Protein AF-A0A938GVA0-F1 (afdb_monomer)

Radius of gyration: 19.23 Å; Cα contacts (8 Å, |Δi|>4): 319; chains: 1; bounding box: 42×39×62 Å

Sequence (223 aa):
MNLVNDSPWLLLVVGVALTLVPVPALFPGRVKYRPVEYLEIELRNSSWWKVWSRLLRTPIHWEELARGCLSMWCLLLALEAVRTQGRIQGFTTPWMVAGVAFLVAAVGLLLLFASSRRKEGAVAPVAYVAAAVFAALPLPAGTLALILALSTMLAFKSVSAFFWMLAIGLAGFGWLFGCGIAGTAGAGFAATPWLLAAFQQRDFVIPLRHSQGRRAAGSAAIE

pLDDT: mean 80.93, std 15.43, range [35.97, 97.31]

Mean predicted aligned error: 8.26 Å

Secondary structure (DSSP, 8-state):
--HHHH-HHHHHHHHHHHHH--HHHH-TTSEEEEEHHHHHHHHHHS-HHHHHHHHHT-HHHHHHHHHHHHHHHHHHHHHHHHHHTT-STT--SHHHHHHHHHHHHHHHHHHHHHH---TT-EE--HHHHHHHHHHHS-HHHHHHHHHHHHHHHHHHT-HHHHHHHHHHHHHHHHHHTT-HHHHHHHHHHHHHHHHHHHHTT--EEEEEE----SSSSSSSS--

Structure (mmCIF, N/CA/C/O backbone):
data_AF-A0A938GVA0-F1
#
_entry.id   AF-A0A938GVA0-F1
#
loop_
_atom_site.group_PDB
_atom_site.id
_atom_site.type_symbol
_atom_site.label_atom_id
_atom_site.label_alt_id
_atom_site.label_comp_id
_atom_site.label_asym_id
_atom_site.label_entity_id
_atom_site.label_seq_id
_atom_site.pdbx_PDB_ins_code
_atom_site.Cartn_x
_atom_site.Cartn_y
_atom_site.Cartn_z
_atom_site.occupancy
_atom_site.B_iso_or_equiv
_atom_site.auth_seq_id
_atom_site.auth_comp_id
_atom_site.auth_asym_id
_atom_site.auth_atom_id
_atom_site.pdbx_PDB_model_num
ATOM 1 N N . MET A 1 1 ? 14.401 -23.150 -15.669 1.00 57.59 1 MET A N 1
ATOM 2 C CA . MET A 1 1 ? 13.266 -22.385 -16.221 1.00 57.59 1 MET A CA 1
ATOM 3 C C . MET A 1 1 ? 13.098 -21.152 -15.355 1.00 57.59 1 MET A C 1
ATOM 5 O O . MET A 1 1 ? 12.869 -21.292 -14.158 1.00 57.59 1 MET A O 1
ATOM 9 N N . ASN A 1 2 ? 13.373 -19.972 -15.902 1.00 73.06 2 ASN A N 1
ATOM 10 C CA . ASN A 1 2 ? 13.358 -18.722 -15.155 1.00 73.06 2 ASN A CA 1
ATOM 11 C C . ASN A 1 2 ? 11.976 -18.091 -15.348 1.00 73.06 2 ASN A C 1
ATOM 13 O O . ASN A 1 2 ? 11.765 -17.348 -16.300 1.00 73.06 2 ASN A O 1
ATOM 17 N N . LEU A 1 3 ? 11.023 -18.434 -14.470 1.00 68.38 3 LEU A N 1
ATOM 18 C CA . LEU A 1 3 ? 9.606 -18.041 -14.578 1.00 68.38 3 LEU A CA 1
ATOM 19 C C . LEU A 1 3 ? 9.401 -16.536 -14.822 1.00 68.38 3 LEU A C 1
ATOM 21 O O . LEU A 1 3 ? 8.452 -16.156 -15.502 1.00 68.38 3 LEU A O 1
ATOM 25 N N . VAL A 1 4 ? 10.305 -15.700 -14.302 1.00 76.50 4 VAL A N 1
ATOM 26 C CA . VAL A 1 4 ? 10.293 -14.243 -14.488 1.00 76.50 4 VAL A CA 1
ATOM 27 C C . VAL A 1 4 ? 10.493 -13.860 -15.957 1.00 76.50 4 VAL A C 1
ATOM 29 O O . VAL A 1 4 ? 9.784 -12.997 -16.467 1.00 76.50 4 VAL A O 1
ATOM 32 N N . ASN A 1 5 ? 11.410 -14.531 -16.654 1.00 73.44 5 ASN A N 1
ATOM 33 C CA . ASN A 1 5 ? 11.742 -14.229 -18.047 1.00 73.44 5 ASN A CA 1
ATOM 34 C C . ASN A 1 5 ? 10.888 -15.028 -19.034 1.00 73.44 5 ASN A C 1
ATOM 36 O O . ASN A 1 5 ? 10.472 -14.487 -20.059 1.00 73.44 5 ASN A O 1
ATOM 40 N N . ASP A 1 6 ? 10.605 -16.288 -18.707 1.00 79.56 6 ASP A N 1
ATOM 41 C CA . ASP A 1 6 ? 9.932 -17.225 -19.605 1.00 79.56 6 ASP A CA 1
ATOM 42 C C . ASP A 1 6 ? 8.415 -16.959 -19.658 1.00 79.56 6 ASP A C 1
ATOM 44 O O . ASP A 1 6 ? 7.800 -17.087 -20.717 1.00 79.56 6 ASP A O 1
ATOM 48 N N . SER A 1 7 ? 7.814 -16.523 -18.539 1.00 85.12 7 SER A N 1
ATOM 49 C CA . SER A 1 7 ? 6.357 -16.360 -18.403 1.00 85.12 7 SER A CA 1
ATOM 50 C C . SER A 1 7 ? 5.950 -15.175 -17.503 1.00 85.12 7 SER A C 1
ATOM 52 O O . SER A 1 7 ? 5.193 -15.370 -16.544 1.00 85.12 7 SER A O 1
ATOM 54 N N . PRO A 1 8 ? 6.353 -13.922 -17.810 1.00 87.62 8 PRO A N 1
ATOM 55 C CA . PRO A 1 8 ? 5.986 -12.748 -17.004 1.00 87.62 8 PRO A CA 1
ATOM 56 C C . PRO A 1 8 ? 4.466 -12.545 -16.897 1.00 87.62 8 PRO A C 1
ATOM 58 O O . PRO A 1 8 ? 3.965 -12.042 -15.894 1.00 87.62 8 PRO A O 1
ATOM 61 N N . TRP A 1 9 ? 3.711 -13.011 -17.893 1.00 89.44 9 TRP A N 1
ATOM 62 C CA . TRP A 1 9 ? 2.248 -12.988 -17.898 1.00 89.44 9 TRP A CA 1
ATOM 63 C C . TRP A 1 9 ? 1.626 -13.812 -16.773 1.00 89.44 9 TRP A C 1
ATOM 65 O O . TRP A 1 9 ? 0.607 -13.411 -16.221 1.00 89.44 9 TRP A O 1
ATOM 75 N N . LEU A 1 10 ? 2.242 -14.935 -16.397 1.00 92.19 10 LEU A N 1
ATOM 76 C CA . LEU A 1 10 ? 1.742 -15.761 -15.302 1.00 92.19 10 LEU A CA 1
ATOM 77 C C . LEU A 1 10 ? 1.899 -15.029 -13.966 1.00 92.19 10 LEU A C 1
ATOM 79 O O . LEU A 1 10 ? 0.963 -15.000 -13.172 1.00 92.19 10 LEU A O 1
ATOM 83 N N . LEU A 1 11 ? 3.041 -14.367 -13.750 1.00 92.31 11 LEU A N 1
ATOM 84 C CA . LEU A 1 11 ? 3.253 -13.512 -12.579 1.00 92.31 11 LEU A CA 1
ATOM 85 C C . LEU A 1 11 ? 2.296 -12.316 -12.565 1.00 92.31 11 LEU A C 1
ATOM 87 O O . LEU A 1 11 ? 1.770 -11.982 -11.506 1.00 92.31 11 LEU A O 1
ATOM 91 N N . LEU A 1 12 ? 2.014 -11.715 -13.726 1.00 91.38 12 LEU A N 1
ATOM 92 C CA . LEU A 1 12 ? 1.035 -10.634 -13.840 1.00 91.38 12 LEU A CA 1
ATOM 93 C C . LEU A 1 12 ? -0.363 -11.112 -13.429 1.00 91.38 12 LEU A C 1
ATOM 95 O O . LEU A 1 12 ? -1.007 -10.474 -12.601 1.00 91.38 12 LEU A O 1
ATOM 99 N N . VAL A 1 13 ? -0.812 -12.251 -13.966 1.00 93.25 13 VAL A N 1
ATOM 100 C CA . VAL A 1 13 ? -2.117 -12.849 -13.646 1.00 93.25 13 VAL A CA 1
ATOM 101 C C . VAL A 1 13 ? -2.212 -13.185 -12.161 1.00 93.25 13 VAL A C 1
ATOM 103 O O . VAL A 1 13 ? -3.211 -12.850 -11.532 1.00 93.25 13 VAL A O 1
ATOM 106 N N . VAL A 1 14 ? -1.173 -13.788 -11.578 1.00 92.75 14 VAL A N 1
ATOM 107 C CA . VAL A 1 14 ? -1.129 -14.089 -10.139 1.00 92.75 14 VAL A CA 1
ATOM 108 C C . VAL A 1 14 ? -1.168 -12.804 -9.310 1.00 92.75 14 VAL A C 1
ATOM 110 O O . VAL A 1 14 ? -1.951 -12.715 -8.367 1.00 92.75 14 VAL A O 1
ATOM 113 N N . GLY A 1 15 ? -0.381 -11.789 -9.676 1.00 92.31 15 GLY A N 1
ATOM 114 C CA . GLY A 1 15 ? -0.363 -10.493 -8.999 1.00 92.31 15 GLY A CA 1
ATOM 115 C C . 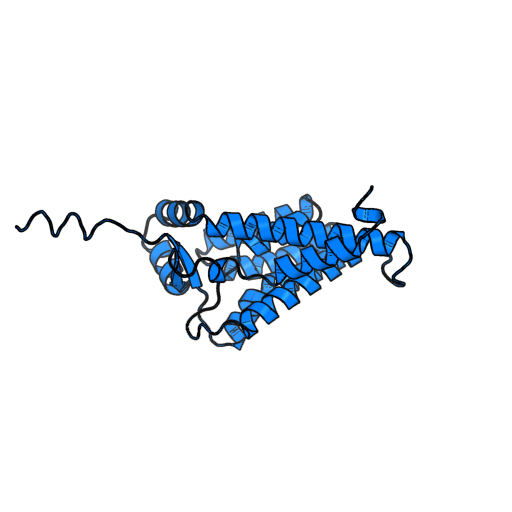GLY A 1 15 ? -1.738 -9.826 -9.000 1.00 92.31 15 GLY A C 1
ATOM 116 O O . GLY A 1 15 ? -2.240 -9.460 -7.939 1.00 92.31 15 GLY A O 1
ATOM 117 N N . VAL A 1 16 ? -2.385 -9.749 -10.167 1.00 92.81 16 VAL A N 1
ATOM 118 C CA . VAL A 1 16 ? -3.740 -9.195 -10.329 1.00 92.81 16 VAL A CA 1
ATOM 119 C C . VAL A 1 16 ? -4.788 -10.034 -9.592 1.00 92.81 16 VAL A C 1
ATOM 121 O O . VAL A 1 16 ? -5.660 -9.488 -8.924 1.00 92.81 16 VAL A O 1
ATOM 124 N N . ALA A 1 17 ? -4.711 -11.363 -9.645 1.00 90.44 17 ALA A N 1
ATOM 125 C CA . ALA A 1 17 ? -5.628 -12.212 -8.889 1.00 90.44 17 ALA A CA 1
ATOM 126 C C . ALA A 1 17 ? -5.505 -11.947 -7.379 1.00 90.44 17 ALA A C 1
ATOM 128 O O . ALA A 1 17 ? -6.512 -11.783 -6.694 1.00 90.44 17 ALA A O 1
ATOM 129 N N . LEU A 1 18 ? -4.281 -11.819 -6.858 1.00 90.31 18 LEU A N 1
ATOM 130 C CA . LEU A 1 18 ? -4.046 -11.511 -5.447 1.00 90.31 18 LEU A CA 1
ATOM 131 C C . LEU A 1 18 ? -4.521 -10.106 -5.045 1.00 90.31 18 LEU A C 1
ATOM 133 O O . LEU A 1 18 ? -4.937 -9.926 -3.897 1.00 90.31 18 LEU A O 1
ATOM 137 N N . THR A 1 19 ? -4.499 -9.109 -5.942 1.00 88.31 19 THR A N 1
ATOM 138 C CA . THR A 1 19 ? -5.092 -7.792 -5.641 1.00 88.31 19 THR A CA 1
ATOM 139 C C . THR A 1 19 ? -6.619 -7.857 -5.580 1.00 88.31 19 THR A C 1
ATOM 141 O O . THR A 1 19 ? -7.213 -7.184 -4.737 1.00 88.31 19 THR A O 1
ATOM 144 N N . LEU A 1 20 ? -7.241 -8.697 -6.413 1.00 85.81 20 LEU A N 1
ATOM 145 C CA . LEU A 1 20 ? -8.696 -8.824 -6.538 1.00 85.81 20 LEU A CA 1
ATOM 146 C C . LEU A 1 20 ? -9.353 -9.759 -5.515 1.00 85.81 20 LEU A C 1
ATOM 148 O O . LEU A 1 20 ? -10.554 -9.638 -5.289 1.00 85.81 20 LEU A O 1
ATOM 152 N N . VAL A 1 21 ? -8.620 -10.693 -4.903 1.00 79.50 21 VAL A N 1
ATOM 153 C CA . VAL A 1 21 ? -9.196 -11.645 -3.939 1.00 79.50 21 VAL A CA 1
ATOM 154 C C . VAL A 1 21 ? -9.395 -10.980 -2.566 1.00 79.50 21 VAL A C 1
ATOM 156 O O . VAL A 1 21 ? -8.410 -10.647 -1.900 1.00 79.50 21 VAL A O 1
ATOM 159 N N . PRO A 1 22 ? -10.644 -10.840 -2.073 1.00 68.62 22 PRO A N 1
ATOM 160 C CA . PRO A 1 22 ? -10.896 -10.402 -0.708 1.00 68.62 22 PRO A CA 1
ATOM 161 C C . PRO A 1 22 ? -10.654 -11.574 0.242 1.00 68.62 22 PRO A C 1
ATOM 163 O O . PRO A 1 22 ? -11.514 -12.446 0.380 1.00 68.62 22 PRO A O 1
ATOM 166 N N . VAL A 1 23 ? -9.539 -11.577 0.974 1.00 66.75 23 VAL A N 1
ATOM 167 C CA . VAL A 1 23 ? -9.309 -12.551 2.063 1.00 66.75 23 VAL A CA 1
ATOM 168 C C . VAL A 1 23 ? -10.476 -12.592 3.062 1.00 66.75 23 VAL A C 1
ATOM 170 O O . VAL A 1 23 ? -10.914 -13.686 3.426 1.00 66.75 23 VAL A O 1
ATOM 173 N N . PRO A 1 24 ? -11.093 -11.455 3.452 1.00 61.06 24 PRO A N 1
ATOM 174 C CA . PRO A 1 24 ? -12.215 -11.487 4.386 1.00 61.06 24 PRO A CA 1
ATOM 175 C C . PRO A 1 24 ? -13.484 -12.157 3.833 1.00 61.06 24 PRO A C 1
ATOM 177 O O . PRO A 1 24 ? -14.344 -12.570 4.616 1.00 61.06 24 PRO A O 1
ATOM 180 N N . ALA A 1 25 ? -13.605 -12.299 2.507 1.00 59.69 25 ALA A N 1
ATOM 181 C CA . ALA A 1 25 ? -14.694 -13.038 1.873 1.00 59.69 25 ALA A CA 1
ATOM 182 C C . ALA A 1 25 ? -14.474 -14.559 1.897 1.00 59.69 25 ALA A C 1
ATOM 184 O O . ALA A 1 25 ? -15.452 -15.300 1.864 1.00 59.69 25 ALA A O 1
ATOM 185 N N . LEU A 1 26 ? -13.224 -15.024 2.012 1.00 59.41 26 LEU A N 1
ATOM 186 C CA . LEU A 1 26 ? -12.896 -16.451 2.097 1.00 59.41 26 LEU A CA 1
ATOM 187 C C . LEU A 1 26 ? -13.203 -17.045 3.482 1.00 59.41 26 LEU A C 1
ATOM 189 O O . LEU A 1 26 ? -13.430 -18.247 3.601 1.00 59.41 26 LEU A O 1
ATOM 193 N N . PHE A 1 27 ? -13.275 -16.212 4.530 1.00 62.59 27 PHE A N 1
ATOM 194 C CA . PHE A 1 27 ? -13.509 -16.660 5.912 1.00 62.59 27 PHE A CA 1
ATOM 195 C C . PHE A 1 27 ? -14.680 -15.939 6.615 1.00 62.59 27 PHE A C 1
ATOM 197 O O . PHE A 1 27 ? -14.499 -15.368 7.698 1.00 62.59 27 PHE A O 1
ATOM 204 N N . PRO A 1 28 ? -15.914 -15.986 6.071 1.00 58.75 28 PRO A N 1
ATOM 205 C CA . PRO A 1 28 ? -17.032 -15.165 6.545 1.00 58.75 28 PRO A CA 1
ATOM 206 C C . PRO A 1 28 ? -17.493 -15.478 7.981 1.00 58.75 28 PRO A C 1
ATOM 208 O O . PRO A 1 28 ? -18.085 -14.613 8.621 1.00 58.75 28 PRO A O 1
ATOM 211 N N . GLY A 1 29 ? -17.203 -16.673 8.513 1.00 60.84 29 GLY A N 1
ATOM 212 C CA . GLY A 1 29 ? -17.642 -17.108 9.848 1.00 60.84 29 GLY A CA 1
ATOM 213 C C . GLY A 1 29 ? -16.662 -16.855 11.003 1.00 60.84 29 GLY A C 1
ATOM 214 O O . GLY A 1 29 ? -17.019 -17.067 12.158 1.00 60.84 29 GLY A O 1
ATOM 215 N N . ARG A 1 30 ? -15.419 -16.426 10.735 1.00 61.16 30 ARG A N 1
ATOM 216 C CA . ARG A 1 30 ? -14.360 -16.338 11.769 1.00 61.16 30 ARG A CA 1
ATOM 217 C C . ARG A 1 30 ? -14.146 -14.930 12.334 1.00 61.16 30 ARG A C 1
ATOM 219 O O . ARG A 1 30 ? -13.341 -14.743 13.249 1.00 61.16 30 ARG A O 1
ATOM 226 N N . VAL A 1 31 ? -14.856 -13.941 11.796 1.00 63.78 31 VAL A N 1
ATOM 227 C CA . VAL A 1 31 ? -14.505 -12.527 11.938 1.00 63.78 31 VAL A CA 1
ATOM 228 C C . VAL A 1 31 ? -15.757 -11.690 12.173 1.00 63.78 31 VAL A C 1
ATOM 230 O O . VAL A 1 31 ? -16.709 -11.762 11.397 1.00 63.78 31 VAL A O 1
ATOM 233 N N . LYS A 1 32 ? -15.751 -10.864 13.226 1.00 68.19 32 LYS A N 1
ATOM 234 C CA . LYS A 1 32 ? -16.743 -9.796 13.386 1.00 68.19 32 LYS A CA 1
ATOM 235 C C . LYS A 1 32 ? -16.164 -8.506 12.828 1.00 68.19 32 LYS A C 1
ATOM 237 O O . LYS A 1 32 ? -15.072 -8.098 13.215 1.00 68.19 32 LYS A O 1
ATOM 242 N N . TYR A 1 33 ? -16.905 -7.878 11.928 1.00 68.00 33 TYR A N 1
ATOM 243 C CA . TYR A 1 33 ? -16.587 -6.550 11.422 1.00 68.00 33 TYR A CA 1
ATOM 244 C C . TYR A 1 33 ? -17.114 -5.537 12.421 1.00 68.00 33 TYR A C 1
ATOM 246 O O . TYR A 1 33 ? -18.265 -5.636 12.848 1.00 68.00 33 TYR A O 1
ATOM 254 N N . ARG A 1 34 ? -16.262 -4.605 12.834 1.00 66.12 34 ARG A N 1
ATOM 255 C CA . ARG A 1 34 ? -16.653 -3.540 13.750 1.00 66.12 34 ARG A CA 1
ATOM 256 C C . ARG A 1 34 ? -16.368 -2.194 13.101 1.00 66.12 34 ARG A C 1
ATOM 258 O O . ARG A 1 34 ? -15.261 -2.053 12.575 1.00 66.12 34 ARG A O 1
ATOM 265 N N . PRO A 1 35 ? -17.305 -1.234 13.141 1.00 70.56 35 PRO A N 1
ATOM 266 C CA . PRO A 1 35 ? -17.041 0.096 12.618 1.00 70.56 35 PRO A CA 1
ATOM 267 C C . PRO A 1 35 ? -15.849 0.736 13.329 1.00 70.56 35 PRO A C 1
ATOM 269 O O . PRO A 1 35 ? -15.654 0.555 14.536 1.00 70.56 35 PRO A O 1
ATOM 272 N N . VAL A 1 36 ? -15.038 1.452 12.557 1.00 68.69 36 VAL A N 1
ATOM 273 C CA . VAL A 1 36 ? -13.842 2.157 13.012 1.00 68.69 36 VAL A CA 1
ATOM 274 C C . VAL A 1 36 ? -14.221 3.198 14.046 1.00 68.69 36 VAL A C 1
ATOM 276 O O . VAL A 1 36 ? -13.517 3.292 15.036 1.00 68.69 36 VAL A O 1
ATOM 279 N N . GLU A 1 37 ? -15.364 3.869 13.914 1.00 72.00 37 GLU A N 1
ATOM 280 C CA . GLU A 1 37 ? -15.837 4.837 14.907 1.00 72.00 37 GLU A CA 1
ATOM 281 C C . GLU A 1 37 ? -15.953 4.218 16.314 1.00 72.00 37 GLU A C 1
ATOM 283 O O . GLU A 1 37 ? -15.391 4.731 17.281 1.00 72.00 37 GLU A O 1
ATOM 288 N N . TYR A 1 38 ? -16.571 3.037 16.443 1.00 69.31 38 TYR A N 1
ATOM 289 C CA . TYR A 1 38 ? -16.621 2.327 17.728 1.00 69.31 38 TYR A CA 1
ATOM 290 C C . TYR A 1 38 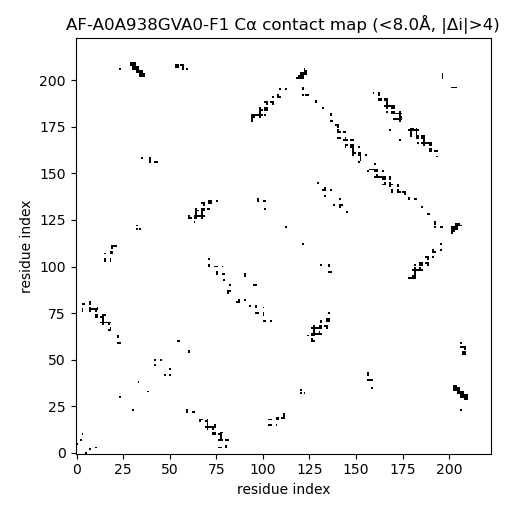? -15.236 1.904 18.223 1.00 69.31 38 TYR A C 1
ATOM 292 O O . TYR A 1 38 ? -15.007 1.840 19.433 1.00 69.31 38 TYR A O 1
ATOM 300 N N . LEU A 1 39 ? -14.316 1.582 17.309 1.00 69.50 39 LEU A N 1
ATOM 301 C CA . LEU A 1 39 ? -12.934 1.282 17.665 1.00 69.50 39 LEU A CA 1
ATOM 302 C C . LEU A 1 39 ?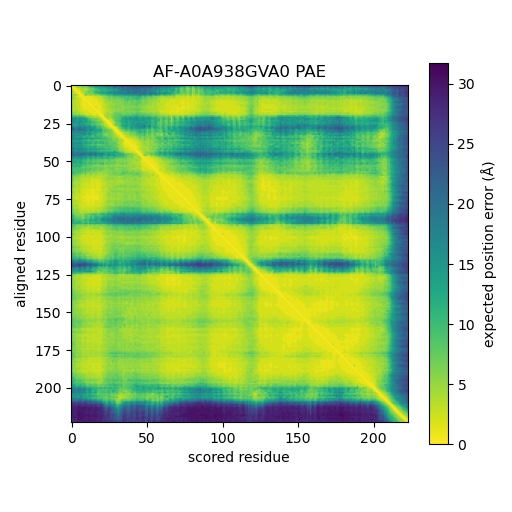 -12.219 2.538 18.173 1.00 69.50 39 LEU A C 1
ATOM 304 O O . LEU A 1 39 ? -11.543 2.453 19.188 1.00 69.50 39 LEU A O 1
ATOM 308 N N . GLU A 1 40 ? -12.386 3.685 17.521 1.00 72.38 40 GLU A N 1
ATOM 309 C CA . GLU A 1 40 ? -11.810 4.975 17.910 1.00 72.38 40 GLU A CA 1
ATOM 310 C C . GLU A 1 40 ? -12.330 5.407 19.291 1.00 72.38 40 GLU A C 1
ATOM 312 O O . GLU A 1 40 ? -11.542 5.785 20.163 1.00 72.38 40 GLU A O 1
ATOM 317 N N . ILE A 1 41 ? -13.629 5.223 19.555 1.00 72.06 41 ILE A N 1
ATOM 318 C CA . ILE A 1 41 ? -14.233 5.439 20.878 1.00 72.06 41 ILE A CA 1
ATOM 319 C C . ILE A 1 41 ? -13.634 4.478 21.924 1.00 72.06 41 ILE A C 1
ATOM 321 O O . ILE A 1 41 ? -13.244 4.910 23.012 1.00 72.06 41 ILE A O 1
ATOM 325 N N . GLU A 1 42 ? -13.509 3.179 21.622 1.00 71.94 42 GLU A N 1
ATOM 326 C CA . GLU A 1 42 ? -12.909 2.209 22.555 1.00 71.94 42 GLU A CA 1
ATOM 327 C C . GLU A 1 42 ? -11.417 2.492 22.791 1.00 71.94 42 GLU A C 1
ATOM 329 O O . GLU A 1 42 ? -10.952 2.398 23.922 1.00 71.94 42 GLU A O 1
ATOM 334 N N . LEU A 1 43 ? -10.667 2.905 21.768 1.00 69.31 43 LEU A N 1
ATOM 335 C CA . LEU A 1 43 ? -9.259 3.305 21.865 1.00 69.31 43 LEU A CA 1
ATOM 336 C C . LEU A 1 43 ? -9.072 4.579 22.704 1.00 69.31 43 LEU A C 1
ATOM 338 O O . LEU A 1 43 ? -8.029 4.764 23.347 1.00 69.31 43 LEU A O 1
ATOM 342 N N . ARG A 1 44 ? -10.068 5.471 22.717 1.00 71.06 44 ARG A N 1
ATOM 343 C CA . ARG A 1 44 ? -10.072 6.652 23.584 1.00 71.06 44 ARG A CA 1
ATOM 344 C C . ARG A 1 44 ? -10.278 6.273 25.053 1.00 71.06 44 ARG A C 1
ATOM 346 O O . ARG A 1 44 ? -9.596 6.842 25.900 1.00 71.06 44 ARG A O 1
ATOM 353 N N . ASN A 1 45 ? -11.133 5.283 25.321 1.00 73.81 45 ASN A N 1
ATOM 354 C CA . ASN A 1 45 ? -11.623 4.949 26.665 1.00 73.81 45 ASN A CA 1
ATOM 355 C C . ASN A 1 45 ? -10.993 3.693 27.307 1.00 73.81 45 ASN A C 1
ATOM 357 O O . ASN A 1 45 ? -11.217 3.430 28.484 1.00 73.81 45 ASN A O 1
ATOM 361 N N . SER A 1 46 ? -10.235 2.886 26.561 1.00 68.75 46 SER A N 1
ATOM 362 C CA . SER A 1 46 ? -9.611 1.639 27.034 1.00 68.75 46 SER A CA 1
ATOM 363 C C . SER A 1 46 ? -8.089 1.643 26.889 1.00 68.75 46 SER A C 1
ATOM 365 O O . SER A 1 46 ? -7.498 2.466 26.194 1.00 68.75 46 SER A O 1
ATOM 367 N N . SER A 1 47 ? -7.440 0.656 27.519 1.00 75.00 47 SER A N 1
ATOM 368 C CA . SER A 1 47 ? -6.016 0.376 27.313 1.00 75.00 47 SER A CA 1
ATOM 369 C C . SER A 1 47 ? -5.732 0.078 25.836 1.00 75.00 47 SER A C 1
ATOM 371 O O . SER A 1 47 ? -6.158 -0.947 25.297 1.00 75.00 47 SER A O 1
ATOM 373 N N . TRP A 1 48 ? -4.965 0.969 25.209 1.00 70.06 48 TRP A N 1
ATOM 374 C CA . TRP A 1 48 ? -4.508 0.886 23.820 1.00 70.06 48 TRP A CA 1
ATOM 375 C C . TRP A 1 48 ? -3.870 -0.472 23.488 1.00 70.06 48 TRP A C 1
ATOM 377 O O . TRP A 1 48 ? -4.191 -1.102 22.479 1.00 70.06 48 TRP A O 1
ATOM 387 N N . TRP A 1 49 ? -3.044 -0.988 24.402 1.00 75.31 49 TRP A N 1
ATOM 388 C CA . TRP A 1 49 ? -2.384 -2.287 24.268 1.00 75.31 49 TRP A CA 1
ATOM 389 C C . TRP A 1 49 ? -3.371 -3.455 24.123 1.00 75.31 49 TRP A C 1
ATOM 391 O O . TRP A 1 49 ? -3.144 -4.407 23.371 1.00 75.31 49 TRP A O 1
ATOM 401 N N . LYS A 1 50 ? -4.518 -3.382 24.804 1.00 75.88 50 LYS A N 1
ATOM 402 C CA . LYS A 1 50 ? -5.554 -4.420 24.747 1.00 75.88 50 LYS A CA 1
ATOM 403 C C . LYS A 1 50 ? -6.241 -4.471 23.383 1.00 75.88 50 LYS A C 1
ATOM 405 O O . LYS A 1 50 ? -6.615 -5.551 22.933 1.00 75.88 50 LYS A O 1
ATOM 410 N N . VAL A 1 51 ? -6.402 -3.329 22.718 1.00 72.94 51 VAL A N 1
ATOM 411 C CA . VAL A 1 51 ? -6.996 -3.278 21.376 1.00 72.94 51 VAL A CA 1
ATOM 412 C C . VAL A 1 51 ? -5.994 -3.768 20.330 1.00 72.94 51 VAL A C 1
ATOM 414 O O . VAL A 1 51 ? -6.334 -4.640 19.532 1.00 72.94 51 VAL A O 1
ATOM 417 N N . TRP A 1 52 ? -4.736 -3.322 20.396 1.00 73.38 52 TRP A N 1
ATOM 418 C CA . TRP A 1 52 ? -3.689 -3.775 19.471 1.00 73.38 52 TRP A CA 1
ATOM 419 C C . TRP A 1 52 ? -3.361 -5.252 19.594 1.00 73.38 52 TRP A C 1
ATOM 421 O O . TRP A 1 52 ? -3.248 -5.937 18.583 1.00 73.38 52 TRP A O 1
ATOM 431 N N . SER A 1 53 ? -3.278 -5.783 20.812 1.00 78.62 53 SER A N 1
ATOM 432 C CA . SER A 1 53 ? -3.063 -7.220 21.000 1.00 78.62 53 SER A CA 1
ATOM 433 C C . SER A 1 53 ? -4.199 -8.062 20.407 1.00 78.62 53 SER A C 1
ATOM 435 O O . SER A 1 53 ? -3.937 -9.147 19.895 1.00 78.62 53 SER A O 1
ATOM 437 N N . ARG A 1 54 ? -5.451 -7.579 20.410 1.00 74.25 54 ARG A N 1
ATOM 438 C CA . ARG A 1 54 ? -6.565 -8.254 19.715 1.00 74.25 54 ARG A CA 1
ATOM 439 C C . ARG A 1 54 ? -6.436 -8.155 18.195 1.00 74.25 54 ARG A C 1
ATOM 441 O O . ARG A 1 54 ? -6.659 -9.159 17.521 1.00 74.25 54 ARG A O 1
ATOM 448 N N . LEU A 1 55 ? -6.065 -6.984 17.675 1.00 73.12 55 LEU A N 1
ATOM 449 C CA . LEU A 1 55 ? -5.831 -6.771 16.244 1.00 73.12 55 LEU A CA 1
ATOM 450 C C . LEU A 1 55 ? -4.708 -7.684 15.742 1.00 73.12 55 LEU A C 1
ATOM 452 O O . LEU A 1 55 ? -4.956 -8.547 14.914 1.00 73.12 55 LEU A O 1
ATOM 456 N N . LEU A 1 56 ? -3.514 -7.614 16.331 1.00 78.94 56 LEU A N 1
ATOM 457 C CA . LEU A 1 56 ? -2.346 -8.405 15.917 1.00 78.94 56 LEU A CA 1
ATOM 458 C C . LEU A 1 56 ? -2.545 -9.925 16.044 1.00 78.94 56 LEU A C 1
ATOM 460 O O . LEU A 1 56 ? -1.917 -10.694 15.323 1.00 78.94 56 LEU A O 1
ATOM 464 N N . ARG A 1 57 ? -3.429 -10.380 16.940 1.00 80.19 57 ARG A N 1
ATOM 465 C CA . ARG A 1 57 ? -3.789 -11.804 17.075 1.00 80.19 57 ARG A CA 1
ATOM 466 C C . ARG A 1 57 ? -4.833 -12.275 16.062 1.00 80.19 57 ARG A C 1
ATOM 468 O O . ARG A 1 57 ? -5.150 -13.464 16.045 1.00 80.19 57 ARG A O 1
ATOM 475 N N . THR A 1 58 ? -5.414 -11.377 15.269 1.00 75.62 58 THR A N 1
ATOM 476 C CA . THR A 1 58 ? -6.397 -11.751 14.250 1.00 75.62 58 THR A CA 1
ATOM 477 C C . THR A 1 58 ? -5.641 -12.138 12.969 1.00 75.62 58 THR A C 1
ATOM 479 O O . THR A 1 58 ? -5.003 -11.275 12.366 1.00 75.62 58 THR A O 1
ATOM 482 N N . PRO A 1 59 ? -5.689 -13.418 12.538 1.00 78.94 59 PRO A N 1
ATOM 483 C CA . PRO A 1 59 ? -4.834 -13.945 11.463 1.00 78.94 59 PRO A CA 1
ATOM 484 C C . PRO A 1 59 ? -5.039 -13.231 10.124 1.00 78.94 59 PRO A C 1
ATOM 486 O O . PRO A 1 59 ? -4.104 -13.091 9.345 1.00 78.94 59 PRO A O 1
ATOM 489 N N . ILE A 1 60 ? -6.233 -12.679 9.910 1.00 81.25 60 ILE A N 1
ATOM 490 C CA . ILE A 1 60 ? -6.599 -11.970 8.686 1.00 81.25 60 ILE A CA 1
ATOM 491 C C . ILE A 1 60 ? -5.672 -10.795 8.354 1.00 81.25 60 ILE A C 1
ATOM 493 O O . ILE A 1 60 ? -5.443 -10.513 7.187 1.00 81.25 60 ILE A O 1
ATOM 497 N N . HIS A 1 61 ? -5.107 -10.108 9.355 1.00 82.50 61 HIS A N 1
ATOM 498 C CA . HIS A 1 61 ? -4.193 -8.996 9.092 1.00 82.50 61 HIS A CA 1
ATOM 499 C C . HIS A 1 61 ? -2.852 -9.487 8.549 1.00 82.50 61 HIS A C 1
ATOM 501 O O . HIS A 1 61 ? -2.258 -8.811 7.717 1.00 82.50 61 HIS A O 1
ATOM 507 N N . TRP A 1 62 ? -2.396 -10.664 8.981 1.00 85.38 62 TRP A N 1
ATOM 508 C CA . TRP A 1 62 ? -1.181 -11.296 8.465 1.00 85.38 62 TRP A CA 1
ATOM 509 C C . TRP A 1 62 ? -1.392 -11.849 7.060 1.00 85.38 62 TRP A C 1
ATOM 511 O O . TRP A 1 62 ? -0.514 -11.714 6.215 1.00 85.38 62 TRP A O 1
ATOM 521 N N . GLU A 1 63 ? -2.570 -12.408 6.789 1.00 86.94 63 GLU A N 1
ATOM 522 C CA . GLU A 1 63 ? -2.957 -12.838 5.444 1.00 86.94 63 GLU A CA 1
ATOM 523 C C . GLU A 1 63 ? -3.036 -11.640 4.483 1.00 86.94 63 GLU A C 1
ATOM 525 O O . GLU A 1 63 ? -2.503 -11.701 3.380 1.00 86.94 63 GLU A O 1
ATOM 530 N N . GLU A 1 64 ? -3.615 -10.516 4.918 1.00 87.25 64 GLU A N 1
ATOM 531 C CA . GLU A 1 64 ? -3.644 -9.261 4.155 1.00 87.25 64 GLU A CA 1
ATOM 532 C C . GLU A 1 64 ? -2.244 -8.668 3.941 1.00 87.25 64 GLU A C 1
ATOM 534 O O . GLU A 1 64 ? -1.950 -8.180 2.850 1.00 87.25 64 GLU A O 1
ATOM 539 N N . LEU A 1 65 ? -1.362 -8.747 4.944 1.00 90.56 65 LEU A N 1
ATOM 540 C CA . LEU A 1 65 ? 0.042 -8.346 4.827 1.00 90.56 65 LEU A CA 1
ATOM 541 C C . LEU A 1 65 ? 0.767 -9.203 3.774 1.00 90.56 65 LEU A C 1
ATOM 543 O O . LEU A 1 65 ? 1.372 -8.671 2.846 1.00 90.56 65 LEU A O 1
ATOM 547 N N . ALA A 1 66 ? 0.665 -10.532 3.880 1.00 91.50 66 ALA A N 1
ATOM 548 C CA . ALA A 1 66 ? 1.271 -11.465 2.934 1.00 91.50 66 ALA A CA 1
ATOM 549 C C . ALA A 1 66 ? 0.722 -11.253 1.518 1.00 91.50 66 ALA A C 1
ATOM 551 O O . ALA A 1 66 ? 1.491 -11.191 0.562 1.00 91.50 66 ALA A O 1
ATOM 552 N N . ARG A 1 67 ? -0.595 -11.059 1.382 1.00 91.19 67 ARG A N 1
ATOM 553 C CA . ARG A 1 67 ? -1.253 -10.742 0.111 1.00 91.19 67 ARG A CA 1
ATOM 554 C C . ARG A 1 67 ? -0.753 -9.426 -0.477 1.00 91.19 67 ARG A C 1
ATOM 556 O O . ARG A 1 67 ? -0.477 -9.372 -1.672 1.00 91.19 67 ARG A O 1
ATOM 563 N N . GLY A 1 68 ? -0.604 -8.381 0.337 1.00 92.56 68 GLY A N 1
ATOM 564 C CA . GLY A 1 68 ? -0.061 -7.087 -0.086 1.00 92.56 68 GLY A CA 1
ATOM 565 C C . GLY A 1 68 ? 1.354 -7.215 -0.631 1.00 92.56 68 GLY A C 1
ATOM 566 O O . GLY A 1 68 ? 1.611 -6.809 -1.762 1.00 92.56 68 GLY A O 1
ATOM 567 N N . CYS A 1 69 ? 2.236 -7.877 0.120 1.00 94.44 69 CYS A N 1
ATOM 568 C CA . CYS A 1 69 ? 3.612 -8.121 -0.302 1.00 94.44 69 CYS A CA 1
ATOM 569 C C . CYS A 1 69 ? 3.676 -8.970 -1.577 1.00 94.44 69 CYS A C 1
ATOM 571 O O . CYS A 1 69 ? 4.315 -8.566 -2.542 1.00 94.44 69 CYS A O 1
ATOM 573 N N . LEU A 1 70 ? 3.006 -10.127 -1.604 1.00 95.00 70 LEU A N 1
ATOM 574 C CA . LEU A 1 70 ? 3.073 -11.064 -2.729 1.00 95.00 70 LEU A CA 1
ATOM 575 C C . LEU A 1 70 ? 2.444 -10.491 -3.998 1.00 95.00 70 LEU A C 1
ATOM 577 O O . LEU A 1 70 ? 3.031 -10.619 -5.069 1.00 95.00 70 LEU A O 1
ATOM 581 N N . SER A 1 71 ? 1.283 -9.833 -3.889 1.00 94.38 71 SER A N 1
ATOM 582 C CA . SER A 1 71 ? 0.646 -9.195 -5.048 1.00 94.38 71 SER A CA 1
ATOM 583 C C . SER A 1 71 ? 1.571 -8.158 -5.673 1.00 94.38 71 SER A C 1
ATOM 585 O O . SER A 1 71 ? 1.827 -8.210 -6.874 1.00 94.38 71 SER A O 1
ATOM 587 N N . MET A 1 72 ? 2.141 -7.274 -4.852 1.00 95.50 72 MET A N 1
ATOM 588 C CA . MET A 1 72 ? 3.024 -6.223 -5.330 1.00 95.50 72 MET A CA 1
ATOM 589 C C . MET A 1 72 ? 4.335 -6.788 -5.885 1.00 95.50 72 MET A C 1
ATOM 591 O O . MET A 1 72 ? 4.762 -6.397 -6.965 1.00 95.50 72 MET A O 1
ATOM 595 N N . TRP A 1 73 ? 4.931 -7.772 -5.212 1.00 95.44 73 TRP A N 1
ATOM 596 C CA . TRP A 1 73 ? 6.139 -8.453 -5.676 1.00 95.44 73 TRP A CA 1
ATOM 597 C C . TRP A 1 73 ? 5.950 -9.106 -7.053 1.00 95.44 73 TRP A C 1
ATOM 599 O O . TRP A 1 73 ? 6.760 -8.900 -7.957 1.00 95.44 73 TRP A O 1
ATOM 609 N N . CYS A 1 74 ? 4.851 -9.843 -7.248 1.00 95.00 74 CYS A N 1
ATOM 610 C CA . CYS A 1 74 ? 4.515 -10.456 -8.534 1.00 95.00 74 CYS A CA 1
ATOM 611 C C . CYS A 1 74 ? 4.294 -9.410 -9.635 1.00 95.00 74 CYS A C 1
ATOM 613 O O . CYS A 1 74 ? 4.799 -9.590 -10.744 1.00 95.00 74 CYS A O 1
ATOM 615 N N . LEU A 1 75 ? 3.582 -8.316 -9.334 1.00 95.00 75 LEU A N 1
ATOM 616 C CA . LEU A 1 75 ? 3.356 -7.224 -10.284 1.00 95.00 75 LEU A CA 1
ATOM 617 C C . LEU A 1 75 ? 4.671 -6.559 -10.701 1.00 95.00 75 LEU A C 1
ATOM 619 O O . LEU A 1 75 ? 4.890 -6.356 -11.892 1.00 95.00 75 LEU A O 1
ATOM 623 N N . LEU A 1 76 ? 5.560 -6.264 -9.751 1.00 94.75 76 LEU A N 1
ATOM 624 C CA . LEU A 1 76 ? 6.852 -5.640 -10.036 1.00 94.75 76 LEU A CA 1
ATOM 625 C C . LEU A 1 76 ? 7.730 -6.541 -10.901 1.00 94.75 76 LEU A C 1
ATOM 627 O O . LEU A 1 76 ? 8.237 -6.077 -11.916 1.00 94.75 76 LEU A O 1
ATOM 631 N N . LEU A 1 77 ? 7.865 -7.827 -10.555 1.00 93.62 77 LEU A N 1
ATOM 632 C CA . LEU A 1 77 ? 8.654 -8.772 -11.351 1.00 93.62 77 LEU A CA 1
ATOM 633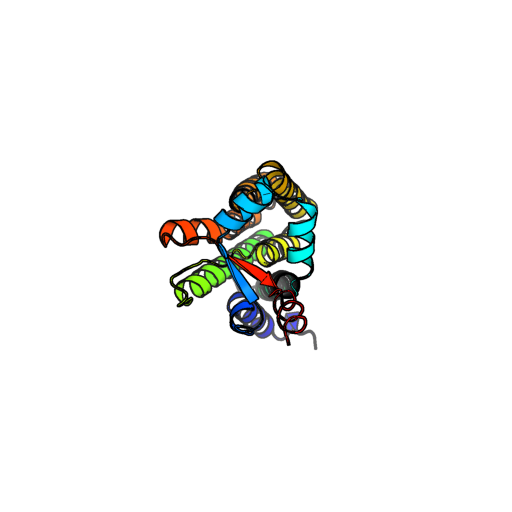 C C . LEU A 1 77 ? 8.097 -8.930 -12.769 1.00 93.62 77 LEU A C 1
ATOM 635 O O . LEU A 1 77 ? 8.862 -8.931 -13.730 1.00 93.62 77 LEU A O 1
ATOM 639 N N . ALA A 1 78 ? 6.774 -9.041 -12.908 1.00 92.62 78 ALA A N 1
ATOM 640 C CA . ALA A 1 78 ? 6.128 -9.170 -14.207 1.00 92.62 78 ALA A CA 1
ATOM 641 C C . ALA A 1 78 ? 6.330 -7.922 -15.074 1.00 92.62 78 ALA A C 1
ATOM 643 O O . ALA A 1 78 ? 6.754 -8.025 -16.224 1.00 92.62 78 ALA A O 1
ATOM 644 N N . LEU A 1 79 ? 6.043 -6.740 -14.527 1.00 91.44 79 LEU A N 1
ATOM 645 C CA . LEU A 1 79 ? 6.139 -5.476 -15.254 1.00 91.44 79 LEU A CA 1
ATOM 646 C C . LEU A 1 79 ? 7.598 -5.125 -15.584 1.00 91.44 79 LEU A C 1
ATOM 648 O O . LEU A 1 79 ? 7.872 -4.635 -16.678 1.00 91.44 79 LEU A O 1
ATOM 652 N N . GLU A 1 80 ? 8.541 -5.431 -14.692 1.00 90.81 80 GLU A N 1
ATOM 653 C CA . GLU A 1 80 ? 9.972 -5.233 -14.931 1.00 90.81 80 GLU A CA 1
ATOM 654 C C . GLU A 1 80 ? 10.513 -6.187 -16.006 1.00 90.81 80 GLU A C 1
ATOM 656 O O . GLU A 1 80 ? 11.271 -5.773 -16.887 1.00 90.81 80 GLU A O 1
ATOM 661 N N . ALA A 1 81 ? 10.078 -7.449 -16.014 1.00 89.94 81 ALA A N 1
ATOM 662 C CA . ALA A 1 81 ? 10.414 -8.388 -17.082 1.00 89.94 81 ALA A CA 1
ATOM 663 C C . ALA A 1 81 ? 9.857 -7.921 -18.438 1.00 89.94 81 ALA A C 1
ATOM 665 O O . ALA A 1 81 ? 10.559 -7.931 -19.447 1.00 89.94 81 ALA A O 1
ATOM 666 N N . VAL A 1 82 ? 8.617 -7.426 -18.470 1.00 87.50 82 VAL A N 1
ATOM 667 C CA . VAL A 1 82 ? 8.019 -6.871 -19.694 1.00 87.50 82 VAL A CA 1
ATOM 668 C C . VAL A 1 82 ? 8.761 -5.608 -20.163 1.00 87.50 82 VAL A C 1
ATOM 670 O O . VAL A 1 82 ? 8.978 -5.441 -21.368 1.00 87.50 82 VAL A O 1
ATOM 673 N N . ARG A 1 83 ? 9.204 -4.749 -19.232 1.00 87.94 83 ARG A N 1
ATOM 674 C CA . ARG A 1 83 ? 10.020 -3.556 -19.518 1.00 87.94 83 ARG A CA 1
ATOM 675 C C . ARG A 1 83 ? 11.367 -3.928 -20.132 1.00 87.94 83 ARG A C 1
ATOM 677 O O . ARG A 1 83 ? 11.729 -3.405 -21.182 1.00 87.94 83 ARG A O 1
ATOM 684 N N . THR A 1 84 ? 12.107 -4.831 -19.494 1.00 85.81 84 THR A N 1
ATOM 685 C CA . THR A 1 84 ? 13.451 -5.246 -19.937 1.00 85.81 84 THR A CA 1
ATOM 686 C C . THR A 1 84 ? 13.430 -6.004 -21.265 1.00 85.81 84 THR A C 1
ATOM 688 O O . THR A 1 84 ? 14.374 -5.897 -22.040 1.00 85.81 84 THR A O 1
ATOM 691 N N . GLN A 1 85 ? 12.327 -6.687 -21.585 1.00 85.00 85 GLN A N 1
ATOM 692 C CA . GLN A 1 85 ? 12.094 -7.316 -22.891 1.00 85.00 85 GLN A CA 1
ATOM 693 C C . GLN A 1 85 ? 11.711 -6.322 -24.005 1.00 85.00 85 GLN A C 1
ATOM 695 O O . GLN A 1 85 ? 11.467 -6.744 -25.134 1.00 85.00 85 GLN A O 1
ATOM 700 N N . GLY A 1 86 ? 11.603 -5.020 -23.710 1.00 78.75 86 GLY A N 1
ATOM 701 C CA . GLY A 1 86 ? 11.248 -3.989 -24.692 1.00 78.75 86 GLY A CA 1
ATOM 702 C C . GLY A 1 86 ? 9.810 -4.085 -25.214 1.00 78.75 86 GLY A C 1
ATOM 703 O O . GLY A 1 86 ? 9.484 -3.495 -26.241 1.00 78.75 86 GLY A O 1
ATOM 704 N N . ARG A 1 87 ? 8.937 -4.831 -24.524 1.00 77.81 87 ARG A N 1
ATOM 705 C CA . ARG A 1 87 ? 7.560 -5.106 -24.969 1.00 77.81 87 ARG A CA 1
ATOM 706 C C . ARG A 1 87 ? 6.584 -3.964 -24.691 1.00 77.81 87 ARG A C 1
ATOM 708 O O . ARG A 1 87 ? 5.498 -3.959 -25.261 1.00 77.81 87 ARG A O 1
ATOM 715 N N . ILE A 1 88 ? 6.951 -3.007 -23.837 1.00 72.94 88 ILE A N 1
ATOM 716 C CA . ILE A 1 88 ? 6.168 -1.789 -23.608 1.00 72.94 88 ILE A CA 1
ATOM 717 C C . ILE A 1 88 ? 7.053 -0.568 -23.849 1.00 72.94 88 ILE A C 1
ATOM 719 O O . ILE A 1 88 ? 8.031 -0.337 -23.137 1.00 72.94 88 ILE A O 1
ATOM 723 N N . GLN A 1 89 ? 6.675 0.240 -24.839 1.00 68.00 89 GLN A N 1
ATOM 724 C CA . GLN A 1 89 ? 7.296 1.535 -25.095 1.00 68.00 89 GLN A CA 1
ATOM 725 C C . GLN A 1 89 ? 6.782 2.567 -24.077 1.00 68.00 89 GLN A C 1
ATOM 727 O O . GLN A 1 89 ? 5.589 2.624 -23.793 1.00 68.00 89 GLN A O 1
ATOM 732 N N . GLY A 1 90 ? 7.686 3.367 -23.504 1.00 69.75 90 GLY A N 1
ATOM 733 C CA . GLY A 1 90 ? 7.350 4.451 -22.568 1.00 69.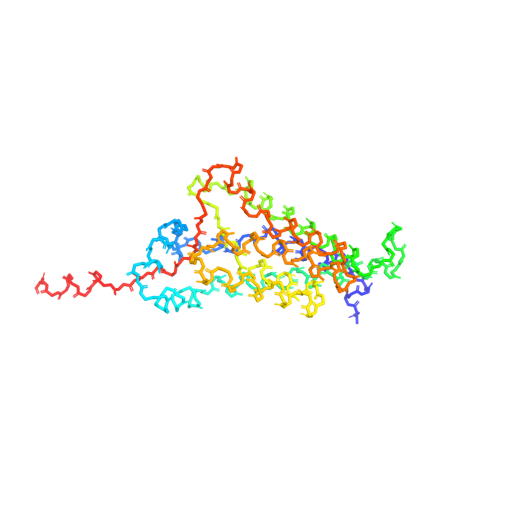75 90 GLY A CA 1
ATOM 734 C C . GLY A 1 90 ? 7.673 4.192 -21.091 1.00 69.75 90 GLY A C 1
ATOM 735 O O . GLY A 1 90 ? 7.705 5.144 -20.319 1.00 69.75 90 GLY A O 1
ATOM 736 N N . PHE A 1 91 ? 7.993 2.958 -20.682 1.00 74.56 91 PHE A N 1
ATOM 737 C CA . PHE A 1 91 ? 8.484 2.670 -19.324 1.00 74.56 91 PHE A CA 1
ATOM 738 C C . PHE A 1 91 ? 9.993 2.892 -19.246 1.00 74.56 91 PHE A C 1
ATOM 740 O O . PHE A 1 91 ? 10.794 1.971 -19.406 1.00 74.56 91 PHE A O 1
ATOM 747 N N . THR A 1 92 ? 10.390 4.137 -19.013 1.00 76.88 92 THR A N 1
ATOM 748 C CA . THR A 1 92 ? 11.806 4.524 -19.029 1.00 76.88 92 THR A CA 1
ATOM 749 C C . THR A 1 92 ? 12.504 4.308 -17.689 1.00 76.88 92 THR A C 1
ATOM 751 O O . THR A 1 92 ? 13.725 4.181 -17.659 1.00 76.88 92 THR A O 1
ATOM 754 N N . THR A 1 93 ? 11.757 4.218 -16.582 1.00 84.50 93 THR A N 1
ATOM 755 C CA . THR A 1 93 ? 12.329 4.091 -15.232 1.00 84.50 93 THR A CA 1
ATOM 756 C C . THR A 1 93 ? 11.659 2.984 -14.409 1.00 84.50 93 THR A C 1
ATOM 758 O O . THR A 1 93 ? 10.465 2.721 -14.589 1.00 84.50 93 THR A O 1
ATOM 761 N N . PRO A 1 94 ? 12.379 2.365 -13.453 1.00 85.38 94 PRO A N 1
ATOM 762 C CA . PRO A 1 94 ? 11.793 1.391 -12.524 1.00 85.38 94 PRO A CA 1
ATOM 763 C C . PRO A 1 94 ? 10.672 1.997 -11.658 1.00 85.38 94 PRO A C 1
ATOM 765 O O . PRO A 1 94 ? 9.752 1.302 -11.238 1.00 85.38 94 PRO A O 1
ATOM 768 N N . TRP A 1 95 ? 10.668 3.316 -11.441 1.00 90.50 95 TRP A N 1
ATOM 769 C CA . TRP A 1 95 ? 9.605 3.986 -10.685 1.00 90.50 95 TRP A CA 1
ATOM 770 C C . TRP A 1 95 ? 8.283 4.076 -11.451 1.00 90.50 95 TRP A C 1
ATOM 772 O O . TRP A 1 95 ? 7.224 4.128 -10.831 1.00 90.50 95 TRP A O 1
ATOM 782 N N . MET A 1 96 ? 8.310 4.033 -12.786 1.00 90.38 96 MET A N 1
ATOM 783 C CA . MET A 1 96 ? 7.083 3.909 -13.580 1.00 90.38 96 MET A CA 1
ATOM 784 C C . MET A 1 96 ? 6.463 2.517 -13.429 1.00 90.38 96 MET A C 1
ATOM 786 O O . MET A 1 96 ? 5.246 2.408 -13.331 1.00 90.38 96 MET A O 1
ATOM 790 N N . VAL A 1 97 ? 7.288 1.467 -13.331 1.00 91.44 97 VAL A N 1
ATOM 791 C CA . VAL A 1 97 ? 6.841 0.090 -13.046 1.00 91.44 97 VAL A CA 1
ATOM 792 C C . VAL A 1 97 ? 6.129 0.041 -11.696 1.00 91.44 97 VAL A C 1
ATOM 794 O O . VAL A 1 97 ? 4.980 -0.395 -11.624 1.00 91.44 97 VAL A O 1
ATOM 797 N N . ALA A 1 98 ? 6.765 0.565 -10.644 1.00 93.00 98 ALA A N 1
ATOM 798 C CA . ALA A 1 98 ? 6.155 0.656 -9.318 1.00 93.00 98 ALA A CA 1
ATOM 799 C C . ALA A 1 98 ? 4.881 1.516 -9.319 1.00 93.00 98 ALA A C 1
ATOM 801 O O . ALA A 1 98 ? 3.877 1.135 -8.719 1.00 93.00 98 ALA A O 1
ATOM 802 N N . GLY A 1 99 ? 4.881 2.639 -10.044 1.00 93.06 99 GLY A N 1
ATOM 803 C CA . GLY A 1 99 ? 3.699 3.485 -10.199 1.00 93.06 99 GLY A CA 1
ATOM 804 C C . GLY A 1 99 ? 2.516 2.747 -10.828 1.00 93.06 99 GLY A C 1
ATOM 805 O O . GLY A 1 99 ? 1.402 2.811 -10.312 1.00 93.06 99 GLY A O 1
ATOM 806 N N . VAL A 1 100 ? 2.749 1.979 -11.894 1.00 93.06 100 VAL A N 1
ATOM 807 C CA . VAL A 1 100 ? 1.700 1.166 -12.527 1.00 93.06 100 VAL A CA 1
ATOM 808 C C . VAL A 1 100 ? 1.243 0.026 -11.625 1.00 93.06 100 VAL A C 1
ATOM 810 O O . VAL A 1 100 ? 0.044 -0.230 -11.547 1.00 93.06 100 VAL A O 1
ATOM 813 N N . ALA A 1 101 ? 2.147 -0.606 -10.878 1.00 94.44 101 ALA A N 1
ATOM 814 C CA . ALA A 1 101 ? 1.770 -1.618 -9.897 1.00 94.44 101 ALA A CA 1
ATOM 815 C C . ALA A 1 101 ? 0.838 -1.042 -8.807 1.00 94.44 101 ALA A C 1
ATOM 817 O O . ALA A 1 101 ? -0.180 -1.657 -8.482 1.00 94.44 101 ALA A O 1
ATOM 818 N N . PHE A 1 102 ? 1.105 0.176 -8.315 1.00 96.25 102 PHE A N 1
ATOM 819 C CA . PHE A 1 102 ? 0.195 0.884 -7.404 1.00 96.25 102 PHE A CA 1
ATOM 820 C C . PHE A 1 102 ? -1.155 1.215 -8.038 1.00 96.25 102 PHE A C 1
ATOM 822 O O . PHE A 1 102 ? -2.181 1.054 -7.380 1.00 96.25 102 PHE A O 1
ATOM 829 N N . LEU A 1 103 ? -1.184 1.637 -9.306 1.00 94.00 103 LEU A N 1
ATOM 830 C CA . LEU A 1 103 ? -2.442 1.879 -10.021 1.00 94.00 103 LEU A CA 1
ATOM 831 C C . LEU A 1 103 ? -3.273 0.597 -10.139 1.00 94.00 103 LEU A C 1
ATOM 833 O O . LEU A 1 103 ? -4.467 0.615 -9.848 1.00 94.00 103 LEU A O 1
ATOM 837 N N . VAL A 1 104 ? -2.647 -0.528 -10.493 1.00 93.94 104 VAL A N 1
ATOM 838 C CA . VAL A 1 104 ? -3.311 -1.840 -10.545 1.00 93.94 104 VAL A CA 1
ATOM 839 C C . VAL A 1 104 ? -3.857 -2.232 -9.170 1.00 93.94 104 VAL A C 1
ATOM 841 O O . VAL A 1 104 ? -4.998 -2.682 -9.069 1.00 93.94 104 VAL A O 1
ATOM 844 N N . ALA A 1 105 ? -3.087 -2.025 -8.099 1.00 93.12 105 ALA A N 1
ATOM 845 C CA . ALA A 1 105 ? -3.540 -2.290 -6.735 1.00 93.12 105 ALA A CA 1
ATOM 846 C C . ALA A 1 105 ? -4.713 -1.380 -6.318 1.00 93.12 105 ALA A C 1
ATOM 848 O O . ALA A 1 105 ? -5.667 -1.854 -5.699 1.00 93.12 105 ALA A O 1
ATOM 849 N N . ALA A 1 106 ? -4.690 -0.098 -6.697 1.00 92.25 106 ALA A N 1
ATOM 850 C CA . ALA A 1 106 ? -5.775 0.848 -6.436 1.00 92.25 106 ALA A CA 1
ATOM 851 C C . ALA A 1 106 ? -7.059 0.444 -7.169 1.00 92.25 106 ALA A C 1
ATOM 853 O O . ALA A 1 106 ? -8.119 0.368 -6.551 1.00 92.25 106 ALA A O 1
ATOM 854 N N . VAL A 1 107 ? -6.962 0.092 -8.455 1.00 90.81 107 VAL A N 1
ATOM 855 C CA . VAL A 1 107 ? -8.088 -0.447 -9.234 1.00 90.81 107 VAL A CA 1
ATOM 856 C C . VAL A 1 107 ? -8.615 -1.738 -8.613 1.00 90.81 107 VAL A C 1
ATOM 858 O O . VAL A 1 107 ? -9.827 -1.906 -8.497 1.00 90.81 107 VAL A O 1
ATOM 861 N N . GLY A 1 108 ? -7.731 -2.618 -8.139 1.00 88.50 108 GLY A N 1
ATOM 862 C CA . GLY A 1 108 ? -8.121 -3.822 -7.409 1.00 88.50 108 GLY A CA 1
ATOM 863 C C . GLY A 1 108 ? -8.972 -3.509 -6.175 1.00 88.50 108 GLY A C 1
ATOM 864 O O . GLY A 1 108 ? -10.041 -4.092 -6.007 1.00 88.50 108 GLY A O 1
ATOM 865 N N . LEU A 1 109 ? -8.560 -2.531 -5.359 1.00 85.62 109 LEU A N 1
ATOM 866 C CA . LEU A 1 109 ? -9.342 -2.065 -4.207 1.00 85.62 109 LEU A CA 1
ATOM 867 C C . LEU A 1 109 ? -10.688 -1.453 -4.620 1.00 85.62 109 LEU A C 1
ATOM 869 O O . LEU A 1 109 ? -11.704 -1.771 -4.001 1.00 85.62 109 LEU A O 1
ATOM 873 N N . LEU A 1 110 ? -10.720 -0.623 -5.669 1.00 85.69 110 LEU A N 1
ATOM 874 C CA . LEU A 1 110 ? -11.962 -0.053 -6.207 1.00 85.69 110 LEU A CA 1
ATOM 875 C C . LEU A 1 110 ? -12.948 -1.164 -6.611 1.00 85.69 110 LEU A C 1
ATOM 877 O O . LEU A 1 110 ? -14.115 -1.130 -6.219 1.00 85.69 110 LEU A O 1
ATOM 881 N N . LEU A 1 111 ? -12.477 -2.179 -7.344 1.00 83.75 111 LEU A N 1
ATOM 882 C CA . LEU A 1 111 ? -13.287 -3.315 -7.796 1.00 83.75 111 LEU A CA 1
ATOM 883 C C . LEU A 1 111 ? -13.769 -4.186 -6.628 1.00 83.75 111 LEU A C 1
ATOM 885 O O . LEU A 1 111 ? -14.925 -4.616 -6.607 1.00 83.75 111 LEU A O 1
ATOM 889 N N . LEU A 1 112 ? -12.919 -4.408 -5.624 1.00 78.81 112 LEU A N 1
ATOM 890 C CA . LEU A 1 112 ? -13.279 -5.114 -4.393 1.00 78.81 112 LEU A CA 1
ATOM 891 C C . LEU A 1 112 ? -14.424 -4.409 -3.655 1.00 78.81 112 LEU A C 1
ATOM 893 O O . LEU A 1 112 ? -15.377 -5.034 -3.193 1.00 78.81 112 LEU A O 1
ATOM 897 N N . PHE A 1 113 ? -14.344 -3.084 -3.562 1.00 75.44 113 PHE A N 1
ATOM 898 C CA . PHE A 1 113 ? -15.360 -2.264 -2.915 1.00 75.44 113 PHE A CA 1
ATOM 899 C C . PHE A 1 113 ? -16.657 -2.190 -3.716 1.00 75.44 113 PHE A C 1
ATOM 901 O O . PHE A 1 113 ? -17.736 -2.270 -3.127 1.00 75.44 113 PHE A O 1
ATOM 908 N N . ALA A 1 114 ? -16.567 -2.065 -5.042 1.00 75.56 114 ALA A N 1
ATOM 909 C CA . ALA A 1 114 ? -17.725 -2.068 -5.931 1.00 75.56 114 ALA A CA 1
ATOM 910 C C . ALA A 1 114 ? -18.466 -3.416 -5.905 1.00 75.56 114 ALA A C 1
ATOM 912 O O . ALA A 1 114 ? -19.694 -3.450 -5.935 1.00 75.56 114 ALA A O 1
ATOM 913 N N . SER A 1 115 ? -17.732 -4.527 -5.802 1.00 70.88 115 SER A N 1
ATOM 914 C CA . SER A 1 115 ? -18.304 -5.878 -5.720 1.00 70.88 115 SER A CA 1
ATOM 915 C C . SER A 1 115 ? -18.770 -6.270 -4.312 1.00 70.88 115 SER A C 1
ATOM 917 O O . SER A 1 115 ? -19.561 -7.208 -4.158 1.00 70.88 115 SER A O 1
ATOM 919 N N . SER A 1 116 ? -18.339 -5.548 -3.272 1.00 66.94 116 SER A N 1
ATOM 920 C CA . SER A 1 116 ? -18.769 -5.798 -1.897 1.00 66.94 116 SER A CA 1
ATOM 921 C C . SER A 1 116 ? -20.259 -5.491 -1.719 1.00 66.94 116 SER A C 1
ATOM 923 O O . SER A 1 116 ? -20.698 -4.339 -1.671 1.00 66.94 116 SER A O 1
ATOM 925 N N . ARG A 1 117 ? -21.048 -6.557 -1.539 1.00 59.81 117 ARG A N 1
ATOM 926 C CA . ARG A 1 117 ? -22.483 -6.490 -1.214 1.00 59.81 117 ARG A CA 1
ATOM 927 C C . ARG A 1 117 ? -22.766 -6.099 0.241 1.00 59.81 117 ARG A C 1
ATOM 929 O O . ARG A 1 117 ? -23.932 -5.971 0.613 1.00 59.81 117 ARG A O 1
ATOM 936 N N . ARG A 1 118 ? -21.737 -5.936 1.086 1.00 59.88 118 ARG A N 1
ATOM 937 C CA . ARG A 1 118 ? -21.926 -5.525 2.485 1.00 59.88 118 ARG A CA 1
ATOM 938 C C . ARG A 1 118 ? -22.345 -4.057 2.509 1.00 59.88 118 ARG A C 1
ATOM 940 O O . ARG A 1 118 ? -21.526 -3.171 2.295 1.00 59.88 118 ARG A O 1
ATOM 947 N N . LYS A 1 119 ? -23.632 -3.819 2.768 1.00 53.28 119 LYS A N 1
ATOM 948 C CA . LYS A 1 119 ? -24.217 -2.473 2.851 1.00 53.28 119 LYS A CA 1
ATOM 949 C C . LYS A 1 119 ? -23.644 -1.636 4.002 1.00 53.28 119 LYS A C 1
ATOM 951 O O . LYS A 1 119 ? -23.665 -0.420 3.906 1.00 53.28 119 LYS A O 1
ATOM 956 N N . GLU A 1 120 ? -23.120 -2.282 5.042 1.00 49.31 120 GLU A N 1
ATOM 957 C CA . GLU A 1 120 ? -22.843 -1.640 6.335 1.00 49.31 120 GLU A CA 1
ATOM 958 C C . GLU A 1 120 ? -21.368 -1.286 6.581 1.00 49.31 120 GLU A C 1
ATOM 960 O O . GLU A 1 120 ? -21.070 -0.673 7.598 1.00 49.31 120 GLU A O 1
ATOM 965 N N . GLY A 1 121 ? -20.420 -1.650 5.703 1.00 57.94 121 GLY A N 1
ATOM 966 C CA . GLY A 1 121 ? -19.038 -1.246 5.969 1.00 57.94 121 GLY A CA 1
ATOM 967 C C . GLY A 1 121 ? -17.961 -1.593 4.948 1.00 57.94 121 GLY A C 1
ATOM 968 O O . GLY A 1 121 ? -17.968 -2.647 4.309 1.00 57.94 121 GLY A O 1
ATOM 969 N N . ALA A 1 122 ? -16.993 -0.685 4.866 1.00 60.12 122 ALA A N 1
ATOM 970 C CA . ALA A 1 122 ? -15.783 -0.717 4.059 1.00 60.12 122 ALA A CA 1
ATOM 971 C C . ALA A 1 122 ? -14.604 -1.301 4.854 1.00 60.12 122 ALA A C 1
ATOM 973 O O . ALA A 1 122 ? -14.134 -0.674 5.799 1.00 60.12 122 ALA A O 1
ATOM 974 N N . VAL A 1 123 ? -14.093 -2.489 4.512 1.00 69.00 123 VAL A N 1
ATOM 975 C CA . VAL A 1 123 ? -12.950 -3.065 5.250 1.00 69.00 123 VAL A CA 1
ATOM 976 C C . VAL A 1 123 ? -11.721 -2.176 5.076 1.00 69.00 123 VAL A C 1
ATOM 978 O O . VAL A 1 123 ? -11.296 -1.972 3.945 1.00 69.00 123 VAL A O 1
ATOM 981 N N . ALA A 1 124 ? -11.141 -1.673 6.171 1.00 71.44 124 ALA A N 1
ATOM 982 C CA . ALA A 1 124 ? -9.922 -0.861 6.140 1.00 71.44 124 ALA A CA 1
ATOM 983 C C . ALA A 1 124 ? -8.683 -1.764 5.946 1.00 71.44 124 ALA A C 1
ATOM 985 O O . ALA A 1 124 ? -8.266 -2.439 6.895 1.00 71.44 124 ALA A O 1
ATOM 986 N N . PRO A 1 125 ? -8.054 -1.796 4.755 1.00 83.56 125 PRO A N 1
ATOM 987 C CA . PRO A 1 125 ? -7.028 -2.780 4.429 1.00 83.56 125 PRO A CA 1
ATOM 988 C C . PRO A 1 125 ? -5.635 -2.287 4.863 1.00 83.56 125 PRO A C 1
ATOM 990 O O . PRO A 1 125 ? -4.703 -2.257 4.067 1.00 83.56 125 PRO A O 1
ATOM 993 N N . VAL A 1 126 ? -5.487 -1.872 6.129 1.00 88.12 126 VAL A N 1
ATOM 994 C CA . VAL A 1 126 ? -4.260 -1.233 6.658 1.00 88.12 126 VAL A CA 1
ATOM 995 C C . VAL A 1 126 ? -3.023 -2.103 6.420 1.00 88.12 126 VAL A C 1
ATOM 997 O O . VAL A 1 126 ? -2.026 -1.623 5.889 1.00 88.12 126 VAL A O 1
ATOM 1000 N N . ALA A 1 127 ? -3.100 -3.394 6.760 1.00 90.44 127 ALA A N 1
ATOM 1001 C CA . ALA A 1 127 ? -1.983 -4.325 6.602 1.00 90.44 127 ALA A CA 1
ATOM 1002 C C . ALA A 1 127 ? -1.608 -4.545 5.127 1.00 90.44 127 ALA A C 1
ATOM 1004 O O . ALA A 1 127 ? -0.430 -4.523 4.786 1.00 90.44 127 ALA A O 1
ATOM 1005 N N . TYR A 1 128 ? -2.602 -4.684 4.247 1.00 91.50 128 TYR A N 1
ATOM 1006 C CA . TYR A 1 128 ? -2.378 -4.821 2.808 1.00 91.50 128 TYR A CA 1
ATOM 1007 C C . TYR A 1 128 ? -1.724 -3.573 2.210 1.00 91.50 128 TYR A C 1
ATOM 1009 O O . TYR A 1 128 ? -0.731 -3.688 1.496 1.00 91.50 128 TYR A O 1
ATOM 1017 N N . VAL A 1 129 ? -2.233 -2.380 2.538 1.00 93.69 129 VAL A N 1
ATOM 1018 C CA . VAL A 1 129 ? -1.676 -1.109 2.052 1.00 93.69 129 VAL A CA 1
ATOM 1019 C C . VAL A 1 129 ? -0.244 -0.923 2.552 1.00 93.69 129 VAL A C 1
ATOM 1021 O O . VAL A 1 129 ? 0.634 -0.591 1.759 1.00 93.69 129 VAL A O 1
ATOM 1024 N N . ALA A 1 130 ? 0.018 -1.195 3.834 1.00 94.50 130 ALA A N 1
ATOM 1025 C CA . ALA A 1 130 ? 1.360 -1.099 4.402 1.00 94.50 130 ALA A CA 1
ATOM 1026 C C . ALA A 1 130 ? 2.354 -2.051 3.717 1.00 94.50 130 ALA A C 1
ATOM 1028 O O . ALA A 1 130 ? 3.450 -1.639 3.340 1.00 94.50 130 ALA A O 1
ATOM 1029 N N . ALA A 1 131 ? 1.949 -3.304 3.509 1.00 94.69 131 ALA A N 1
ATOM 1030 C CA . ALA A 1 131 ? 2.749 -4.317 2.831 1.00 94.69 131 ALA A CA 1
ATOM 1031 C C . ALA A 1 131 ? 3.033 -3.969 1.364 1.00 94.69 131 ALA A C 1
ATOM 1033 O O . ALA A 1 131 ? 4.173 -4.061 0.917 1.00 94.69 131 ALA A O 1
ATOM 1034 N N . ALA A 1 132 ? 2.013 -3.526 0.626 1.00 94.94 132 ALA A N 1
ATOM 1035 C CA . ALA A 1 132 ? 2.150 -3.106 -0.764 1.00 94.94 132 ALA A CA 1
ATOM 1036 C C . ALA A 1 132 ? 3.125 -1.925 -0.905 1.00 94.94 132 ALA A C 1
ATOM 1038 O O . ALA A 1 132 ? 3.990 -1.936 -1.776 1.00 94.94 132 ALA A O 1
ATOM 1039 N N . VAL A 1 133 ? 3.032 -0.935 -0.011 1.00 95.56 133 VAL A N 1
ATOM 1040 C CA . VAL A 1 133 ? 3.962 0.203 0.038 1.00 95.56 133 VAL A CA 1
ATOM 1041 C C . VAL A 1 133 ? 5.390 -0.253 0.310 1.00 95.56 133 VAL A C 1
ATOM 1043 O O . VAL A 1 133 ? 6.306 0.146 -0.407 1.00 95.56 133 VAL A O 1
ATOM 1046 N N . PHE A 1 134 ? 5.573 -1.099 1.323 1.00 94.06 134 PHE A N 1
ATOM 1047 C CA . PHE A 1 134 ? 6.887 -1.610 1.698 1.00 94.06 134 PHE A CA 1
ATOM 1048 C C . PHE A 1 134 ? 7.533 -2.434 0.574 1.00 94.06 134 PHE A C 1
ATOM 1050 O O . PHE A 1 134 ? 8.743 -2.373 0.389 1.00 94.06 134 PHE A O 1
ATOM 1057 N N . ALA A 1 135 ? 6.730 -3.173 -0.197 1.00 94.19 135 ALA A N 1
ATOM 1058 C CA . ALA A 1 135 ? 7.208 -3.997 -1.303 1.00 94.19 135 ALA A CA 1
ATOM 1059 C C . ALA A 1 135 ? 7.555 -3.200 -2.576 1.00 94.19 135 ALA A C 1
ATOM 1061 O O . ALA A 1 135 ? 8.429 -3.629 -3.324 1.00 94.19 135 ALA A O 1
ATOM 1062 N N . ALA A 1 136 ? 6.877 -2.078 -2.849 1.00 94.06 136 ALA A N 1
ATOM 1063 C CA . ALA A 1 136 ? 7.038 -1.332 -4.106 1.00 94.06 136 ALA A CA 1
ATOM 1064 C C . ALA A 1 136 ? 7.974 -0.130 -4.058 1.00 94.06 136 ALA A C 1
ATOM 1066 O O . ALA A 1 136 ? 8.448 0.303 -5.111 1.00 94.06 136 ALA A O 1
ATOM 1067 N N . LEU A 1 137 ? 8.221 0.441 -2.883 1.00 94.06 137 LEU A N 1
ATOM 1068 C CA . LEU A 1 137 ? 9.045 1.638 -2.762 1.00 94.06 137 LEU A CA 1
ATOM 1069 C C . LEU A 1 137 ? 10.439 1.338 -2.214 1.00 94.06 137 LEU A C 1
ATOM 1071 O O . LEU A 1 137 ? 10.637 0.338 -1.523 1.00 94.06 137 LEU A O 1
ATOM 1075 N N . PRO A 1 138 ? 11.412 2.236 -2.462 1.00 92.44 138 PRO A N 1
ATOM 1076 C CA . PRO A 1 138 ? 12.685 2.205 -1.760 1.00 92.44 138 PRO A CA 1
ATOM 1077 C C . PRO A 1 138 ? 12.473 2.135 -0.252 1.00 92.44 138 PRO A C 1
ATOM 1079 O O . PRO A 1 138 ? 11.658 2.885 0.295 1.00 92.44 138 PRO A O 1
ATOM 1082 N N . LEU A 1 139 ? 13.275 1.305 0.416 1.00 93.06 139 LEU A N 1
ATOM 1083 C CA . LEU A 1 139 ? 13.263 1.141 1.871 1.00 93.06 139 LEU A CA 1
ATOM 1084 C C . LEU A 1 139 ? 13.199 2.481 2.628 1.00 93.06 139 LEU A C 1
ATOM 1086 O O . LEU A 1 139 ? 12.321 2.599 3.482 1.00 93.06 139 LEU A O 1
ATOM 1090 N N . PRO A 1 140 ? 14.015 3.512 2.314 1.00 94.88 140 PRO A N 1
ATOM 1091 C CA . PRO A 1 140 ? 13.932 4.795 3.012 1.00 94.88 140 PRO A CA 1
ATOM 1092 C C . PRO A 1 140 ? 12.580 5.495 2.829 1.00 94.88 140 PRO A C 1
ATOM 1094 O O . PRO A 1 140 ? 11.956 5.889 3.810 1.00 94.88 140 PRO A O 1
ATOM 1097 N N . ALA A 1 141 ? 12.094 5.604 1.588 1.00 94.38 141 ALA A N 1
ATOM 1098 C CA . ALA A 1 141 ? 10.861 6.323 1.277 1.00 94.38 141 ALA A CA 1
ATOM 1099 C C . ALA A 1 141 ? 9.627 5.625 1.866 1.00 94.38 141 ALA A C 1
ATOM 1101 O O . ALA A 1 141 ? 8.825 6.254 2.557 1.00 94.38 141 ALA A O 1
ATOM 1102 N N . GLY A 1 142 ? 9.500 4.313 1.637 1.00 93.94 142 GLY A N 1
ATOM 1103 C CA . GLY A 1 142 ? 8.379 3.521 2.137 1.00 93.94 142 GLY A CA 1
ATOM 1104 C C . GLY A 1 142 ? 8.364 3.443 3.663 1.00 93.94 142 GLY A C 1
ATOM 1105 O O . GLY A 1 142 ? 7.325 3.666 4.281 1.00 93.94 142 GLY A O 1
ATOM 1106 N N . THR A 1 143 ? 9.518 3.196 4.292 1.00 96.06 143 THR A N 1
ATOM 1107 C CA . THR A 1 143 ? 9.602 3.059 5.755 1.00 96.06 143 THR A CA 1
ATOM 1108 C C . THR A 1 143 ? 9.314 4.378 6.462 1.00 96.06 143 THR A C 1
ATOM 1110 O O . THR A 1 143 ? 8.547 4.386 7.419 1.00 96.06 143 THR A O 1
ATOM 1113 N N . LEU A 1 144 ? 9.860 5.505 5.989 1.00 97.31 144 LEU A N 1
ATOM 1114 C CA . LEU A 1 144 ? 9.594 6.811 6.602 1.00 97.31 144 LEU A CA 1
ATOM 1115 C C . LEU A 1 144 ? 8.125 7.222 6.457 1.00 97.31 144 LEU A C 1
ATOM 1117 O O . LEU A 1 144 ? 7.530 7.698 7.425 1.00 97.31 144 LEU A O 1
ATOM 1121 N N . ALA A 1 145 ? 7.512 6.972 5.296 1.00 96.81 145 ALA A N 1
ATOM 1122 C CA . ALA A 1 145 ? 6.085 7.213 5.095 1.00 96.81 145 ALA A CA 1
ATOM 1123 C C . ALA A 1 145 ? 5.221 6.352 6.035 1.00 96.81 145 ALA A C 1
ATOM 1125 O O . ALA A 1 145 ? 4.270 6.854 6.635 1.00 96.81 145 ALA A O 1
ATOM 1126 N N . LEU A 1 146 ? 5.574 5.074 6.216 1.00 96.81 146 LEU A N 1
ATOM 1127 C CA . LEU A 1 146 ? 4.874 4.170 7.132 1.00 96.81 146 LEU A CA 1
ATOM 1128 C C . LEU A 1 146 ? 5.063 4.564 8.597 1.00 96.81 146 LEU A C 1
ATOM 1130 O O . LEU A 1 146 ? 4.088 4.561 9.344 1.00 96.81 146 LEU A O 1
ATOM 1134 N N . ILE A 1 147 ? 6.277 4.936 9.015 1.00 97.00 147 ILE A N 1
ATOM 1135 C CA . ILE A 1 147 ? 6.546 5.423 10.374 1.00 97.00 147 ILE A CA 1
ATOM 1136 C C . ILE A 1 147 ? 5.714 6.671 10.650 1.00 97.00 147 ILE A C 1
ATOM 1138 O O . ILE A 1 147 ? 5.075 6.738 11.699 1.00 97.00 147 ILE A O 1
ATOM 1142 N N . LEU A 1 148 ? 5.675 7.626 9.717 1.00 96.50 148 LEU A N 1
ATOM 1143 C CA . LEU A 1 148 ? 4.851 8.823 9.841 1.00 96.50 148 LEU A CA 1
ATOM 1144 C C . LEU A 1 148 ? 3.373 8.447 10.003 1.00 96.50 148 LEU A C 1
ATOM 1146 O O . LEU A 1 148 ? 2.746 8.830 10.987 1.00 96.50 148 LEU A O 1
ATOM 1150 N N . ALA A 1 149 ? 2.840 7.632 9.092 1.00 95.88 149 ALA A N 1
ATOM 1151 C CA . ALA A 1 149 ? 1.439 7.225 9.100 1.00 95.88 149 ALA A CA 1
ATOM 1152 C C . ALA A 1 149 ? 1.036 6.470 10.373 1.00 95.88 149 ALA A C 1
ATOM 1154 O O . ALA A 1 149 ? 0.004 6.769 10.976 1.00 95.88 149 ALA A O 1
ATOM 1155 N N . LEU A 1 150 ? 1.857 5.510 10.807 1.00 92.94 150 LEU A N 1
ATOM 1156 C CA . LEU A 1 150 ? 1.634 4.748 12.033 1.00 92.94 150 LEU A CA 1
ATOM 1157 C C . LEU A 1 150 ? 1.751 5.643 13.266 1.00 92.94 150 LEU A C 1
ATOM 1159 O O . LEU A 1 150 ? 0.903 5.558 14.149 1.00 92.94 150 LEU A O 1
ATOM 1163 N N . SER A 1 151 ? 2.743 6.533 13.321 1.00 93.69 151 SER A N 1
ATOM 1164 C CA . SER A 1 151 ? 2.906 7.463 14.446 1.00 93.69 151 SER A CA 1
ATOM 1165 C C . SER A 1 151 ? 1.716 8.408 14.561 1.00 93.69 151 SER A C 1
ATOM 1167 O O . SER A 1 151 ? 1.212 8.619 15.661 1.00 93.69 151 SER A O 1
ATOM 1169 N N . THR A 1 152 ? 1.200 8.926 13.443 1.00 92.50 152 THR A N 1
ATOM 1170 C CA . THR A 1 152 ? -0.002 9.767 13.456 1.00 92.50 152 THR A CA 1
ATOM 1171 C C . THR A 1 152 ? -1.247 8.962 13.822 1.00 92.50 152 THR A C 1
ATOM 1173 O O . THR A 1 152 ? -2.030 9.404 14.658 1.00 92.50 152 THR A O 1
ATOM 1176 N N . MET A 1 153 ? -1.416 7.754 13.282 1.00 89.50 153 MET A N 1
ATOM 1177 C CA . MET A 1 153 ? -2.506 6.856 13.679 1.00 89.50 153 MET A CA 1
ATOM 1178 C C . MET A 1 153 ? -2.500 6.593 15.191 1.00 89.50 153 MET A C 1
ATOM 1180 O O . MET A 1 153 ? -3.553 6.607 15.827 1.00 89.50 153 MET A O 1
ATOM 1184 N N . LEU A 1 154 ? -1.315 6.373 15.767 1.00 86.06 154 LEU A N 1
ATOM 1185 C CA . LEU A 1 154 ? -1.108 6.162 17.199 1.00 86.06 154 LEU A CA 1
ATOM 1186 C C . LEU A 1 154 ? -1.416 7.431 18.007 1.00 86.06 154 LEU A C 1
ATOM 1188 O O . LEU A 1 154 ? -2.150 7.361 18.990 1.00 86.06 154 LEU A O 1
ATOM 1192 N N . ALA A 1 155 ? -0.898 8.585 17.581 1.00 87.69 155 ALA A N 1
ATOM 1193 C CA . ALA A 1 155 ? -1.060 9.860 18.279 1.00 87.69 155 ALA A CA 1
ATOM 1194 C C . ALA A 1 155 ? -2.519 10.344 18.287 1.00 87.69 155 ALA A C 1
ATOM 1196 O O . ALA A 1 155 ? -3.037 10.744 19.327 1.00 87.69 155 ALA A O 1
ATOM 1197 N N . PHE A 1 156 ? -3.197 10.259 17.142 1.00 85.31 156 PHE A N 1
ATOM 1198 C CA . PHE A 1 156 ? -4.580 10.716 16.978 1.00 85.31 156 PHE A CA 1
ATOM 1199 C C . PHE A 1 156 ? -5.614 9.629 17.259 1.00 85.31 156 PHE A C 1
ATOM 1201 O O . PHE A 1 156 ? -6.811 9.903 17.237 1.00 85.31 156 PHE A O 1
ATOM 1208 N N . LYS A 1 157 ? -5.168 8.396 17.528 1.00 80.44 157 LYS A N 1
ATOM 1209 C CA . LYS A 1 157 ? -6.032 7.232 17.751 1.00 80.44 157 LYS A CA 1
ATOM 1210 C C . LYS A 1 157 ? -7.041 6.999 16.618 1.00 80.44 157 LYS A C 1
ATOM 1212 O O . LYS A 1 157 ? -8.125 6.488 16.878 1.00 80.44 157 LYS A O 1
ATOM 1217 N N . SER A 1 158 ? -6.682 7.352 15.381 1.00 83.25 158 SER A N 1
ATOM 1218 C CA . SER A 1 158 ? -7.580 7.302 14.223 1.00 83.25 158 SER A CA 1
ATOM 1219 C C . SER A 1 158 ? -6.983 6.521 13.060 1.00 83.25 158 SER A C 1
ATOM 1221 O O . SER A 1 158 ? -5.864 6.783 12.619 1.00 83.25 158 SER A O 1
ATOM 1223 N N . VAL A 1 159 ? -7.764 5.582 12.524 1.00 83.38 159 VAL A N 1
ATOM 1224 C CA . VAL A 1 159 ? -7.375 4.777 11.353 1.00 83.38 159 VAL A CA 1
ATOM 1225 C C . VAL A 1 159 ? -7.415 5.631 10.087 1.00 83.38 159 VAL A C 1
ATOM 1227 O O . VAL A 1 159 ? -6.580 5.470 9.206 1.00 83.38 159 VAL A O 1
ATOM 1230 N N . SER A 1 160 ? -8.339 6.587 10.000 1.00 85.94 160 SER A N 1
ATOM 1231 C CA . SER A 1 160 ? -8.402 7.523 8.873 1.00 85.94 160 SER A CA 1
ATOM 1232 C C . SER A 1 160 ? -7.127 8.364 8.766 1.00 85.94 160 SER A C 1
ATOM 1234 O O . SER A 1 160 ? -6.638 8.603 7.662 1.00 85.94 160 SER A O 1
ATOM 1236 N N . ALA A 1 161 ? -6.540 8.747 9.907 1.00 89.31 161 ALA A N 1
ATOM 1237 C CA . ALA A 1 161 ? -5.277 9.481 9.944 1.00 89.31 161 ALA A CA 1
ATOM 1238 C C . ALA A 1 161 ? -4.108 8.683 9.337 1.00 89.31 161 ALA A C 1
ATOM 1240 O O . ALA A 1 161 ? -3.229 9.284 8.723 1.00 89.31 161 ALA A O 1
ATOM 1241 N N . PHE A 1 162 ? -4.120 7.345 9.438 1.00 92.19 162 PHE A N 1
ATOM 1242 C CA . PHE A 1 162 ? -3.123 6.491 8.784 1.00 92.19 162 PHE A CA 1
ATOM 1243 C C . PHE A 1 162 ? -3.118 6.707 7.267 1.00 92.19 162 PHE A C 1
ATOM 1245 O O . PHE A 1 162 ? -2.072 6.999 6.701 1.00 92.19 162 PHE A O 1
ATOM 1252 N N . PHE A 1 163 ? -4.275 6.595 6.607 1.00 92.94 163 PHE A N 1
ATOM 1253 C CA . PHE A 1 163 ? -4.356 6.664 5.143 1.00 92.94 163 PHE A CA 1
ATOM 1254 C C . PHE A 1 163 ? -3.965 8.040 4.601 1.00 92.94 163 PHE A C 1
ATOM 1256 O O . PHE A 1 163 ? -3.211 8.127 3.632 1.00 92.94 163 PHE A O 1
ATOM 1263 N N . TRP A 1 164 ? -4.412 9.111 5.261 1.00 94.12 164 TRP A N 1
ATOM 1264 C CA . TRP A 1 164 ? -4.060 10.477 4.874 1.00 94.12 164 TRP A CA 1
ATOM 1265 C C . TRP A 1 164 ? -2.576 10.766 5.036 1.00 94.12 164 TRP A C 1
ATOM 1267 O O . TRP A 1 164 ? -1.928 11.230 4.099 1.00 94.12 164 TRP A O 1
ATOM 1277 N N . MET A 1 165 ? -2.018 10.456 6.204 1.00 96.31 165 MET A N 1
ATOM 1278 C CA . MET A 1 165 ? -0.603 10.712 6.452 1.00 96.31 165 MET A CA 1
ATOM 1279 C C . MET A 1 165 ? 0.301 9.811 5.633 1.00 96.31 165 MET A C 1
ATOM 1281 O O . MET A 1 165 ? 1.371 10.249 5.221 1.00 96.31 165 MET A O 1
ATOM 1285 N N . LEU A 1 166 ? -0.135 8.583 5.347 1.00 97.06 166 LEU A N 1
ATOM 1286 C CA . LEU A 1 166 ? 0.568 7.720 4.418 1.00 97.06 166 LEU A CA 1
ATOM 1287 C C . LEU A 1 166 ? 0.563 8.332 3.019 1.00 97.06 166 LEU A C 1
ATOM 1289 O O . LEU A 1 166 ? 1.621 8.424 2.416 1.00 97.06 166 LEU A O 1
ATOM 1293 N N . ALA A 1 167 ? -0.574 8.818 2.518 1.00 96.94 167 ALA A N 1
ATOM 1294 C CA . ALA A 1 167 ? -0.633 9.450 1.202 1.00 96.94 167 ALA A CA 1
ATOM 1295 C C . ALA A 1 167 ? 0.281 10.686 1.103 1.00 96.94 167 ALA A C 1
ATOM 1297 O O . ALA A 1 167 ? 1.081 10.792 0.171 1.00 96.94 167 ALA A O 1
ATOM 1298 N N . ILE A 1 168 ? 0.225 11.581 2.094 1.00 97.06 168 ILE A N 1
ATOM 1299 C CA . ILE A 1 168 ? 1.093 12.767 2.161 1.00 97.06 168 ILE A CA 1
ATOM 1300 C C . ILE A 1 168 ? 2.567 12.351 2.246 1.00 97.06 168 ILE A C 1
ATOM 1302 O O . ILE A 1 168 ? 3.402 12.871 1.506 1.00 97.06 168 ILE A O 1
ATOM 1306 N N . GLY A 1 169 ? 2.885 11.384 3.110 1.00 96.75 169 GLY A N 1
ATOM 1307 C CA . GLY A 1 169 ? 4.234 10.857 3.285 1.00 96.75 169 GLY A CA 1
ATOM 1308 C C . GLY A 1 169 ? 4.782 10.213 2.014 1.00 96.75 169 GLY A C 1
ATOM 1309 O O . GLY A 1 169 ? 5.917 10.484 1.642 1.00 96.75 169 GLY A O 1
ATOM 1310 N N . LEU A 1 170 ? 3.986 9.410 1.306 1.00 97.25 170 LEU A N 1
ATOM 1311 C CA . LEU A 1 170 ? 4.401 8.750 0.066 1.00 97.25 170 LEU A CA 1
ATOM 1312 C C . LEU A 1 170 ? 4.663 9.748 -1.056 1.00 97.25 170 LEU A C 1
ATOM 1314 O O . LEU A 1 170 ? 5.655 9.604 -1.767 1.00 97.25 170 LEU A O 1
ATOM 1318 N N . ALA A 1 171 ? 3.824 10.777 -1.192 1.00 97.06 171 ALA A N 1
ATOM 1319 C CA . ALA A 1 171 ? 4.087 11.855 -2.133 1.00 97.06 171 ALA A CA 1
ATOM 1320 C C . ALA A 1 171 ? 5.377 12.600 -1.745 1.00 97.06 171 ALA A C 1
ATOM 1322 O O . ALA A 1 171 ? 6.315 12.652 -2.536 1.00 97.06 171 ALA A O 1
ATOM 1323 N N . GLY A 1 172 ? 5.467 13.111 -0.513 1.00 97.00 172 GLY A N 1
ATOM 1324 C CA . GLY A 1 172 ? 6.609 13.903 -0.048 1.00 97.00 172 GLY A CA 1
ATOM 1325 C C . GLY A 1 172 ? 7.938 13.144 -0.099 1.00 97.00 172 GLY A C 1
ATOM 1326 O O . GLY A 1 172 ? 8.883 13.585 -0.753 1.00 97.00 172 GLY A O 1
ATOM 1327 N N . PHE A 1 173 ? 8.010 11.972 0.537 1.00 97.00 173 PHE A N 1
ATOM 1328 C CA . PHE A 1 173 ? 9.218 11.143 0.539 1.00 97.00 173 PHE A CA 1
ATOM 1329 C C . PHE A 1 173 ? 9.503 10.533 -0.836 1.00 97.00 173 PHE A C 1
ATOM 1331 O O . PHE A 1 173 ? 10.666 10.381 -1.200 1.00 97.00 173 PHE A O 1
ATOM 1338 N N . GLY A 1 174 ? 8.476 10.237 -1.635 1.00 95.38 174 GLY A N 1
ATOM 1339 C CA . GLY A 1 174 ? 8.658 9.777 -3.008 1.00 95.38 174 GLY A CA 1
ATOM 1340 C C . GLY A 1 174 ? 9.456 10.777 -3.842 1.00 95.38 174 GLY A C 1
ATOM 1341 O O . GLY A 1 174 ? 10.442 10.407 -4.479 1.00 95.38 174 GLY A O 1
ATOM 1342 N N . TRP A 1 175 ? 9.081 12.056 -3.784 1.00 96.38 175 TRP A N 1
ATOM 1343 C CA . TRP A 1 175 ? 9.825 13.132 -4.442 1.00 96.38 175 TRP A CA 1
ATOM 1344 C C . TRP A 1 175 ? 11.205 13.358 -3.812 1.00 96.38 175 TRP A C 1
ATOM 1346 O O . TRP A 1 175 ? 12.182 13.479 -4.550 1.00 96.38 175 TRP A O 1
ATOM 1356 N N . LEU A 1 176 ? 11.312 13.329 -2.478 1.00 96.69 176 LEU A N 1
ATOM 1357 C CA . LEU A 1 176 ? 12.583 13.517 -1.765 1.00 96.69 176 LEU A CA 1
ATOM 1358 C C . LEU A 1 176 ? 13.645 12.467 -2.140 1.00 96.69 176 LEU A C 1
ATOM 1360 O O . LEU A 1 176 ? 14.821 12.798 -2.256 1.00 96.69 176 LEU A O 1
ATOM 1364 N N . PHE A 1 177 ? 13.238 11.211 -2.348 1.00 95.12 177 PHE A N 1
ATOM 1365 C CA . PHE A 1 177 ? 14.136 10.093 -2.667 1.00 95.12 177 PHE A CA 1
ATOM 1366 C C . PHE A 1 177 ? 14.168 9.730 -4.163 1.00 95.12 177 PHE A C 1
ATOM 1368 O O . PHE A 1 177 ? 14.605 8.638 -4.523 1.00 95.12 177 PHE A O 1
ATOM 1375 N N . GLY A 1 178 ? 13.699 10.614 -5.053 1.00 92.81 178 GLY A N 1
ATOM 1376 C CA . GLY A 1 178 ? 13.831 10.432 -6.506 1.00 92.81 178 GLY A CA 1
ATOM 1377 C C . GLY A 1 178 ? 12.918 9.365 -7.128 1.00 92.81 178 GLY A C 1
ATOM 1378 O O . GLY A 1 178 ? 13.150 8.944 -8.259 1.00 92.81 178 GLY A O 1
ATOM 1379 N N . CYS A 1 179 ? 11.862 8.944 -6.427 1.00 93.19 179 CYS A N 1
ATOM 1380 C CA . CYS A 1 179 ? 10.840 8.005 -6.906 1.00 93.19 179 CYS A CA 1
ATOM 1381 C C . CYS A 1 179 ? 9.444 8.657 -6.998 1.00 93.19 179 CYS A C 1
ATOM 1383 O O . CYS A 1 179 ? 8.426 7.992 -6.814 1.00 93.19 179 CYS A O 1
ATOM 1385 N N . GLY A 1 180 ? 9.389 9.961 -7.309 1.00 93.19 180 GLY A N 1
ATOM 1386 C CA . GLY A 1 180 ? 8.181 10.799 -7.248 1.00 93.19 180 GLY A CA 1
ATOM 1387 C C . GLY A 1 180 ? 6.952 10.219 -7.952 1.00 93.19 180 GLY A C 1
ATOM 1388 O O . GLY A 1 180 ? 5.871 10.227 -7.376 1.00 93.19 180 GLY A O 1
ATOM 1389 N N . ILE A 1 181 ? 7.111 9.620 -9.139 1.00 93.19 181 ILE A N 1
ATOM 1390 C CA . ILE A 1 181 ? 6.005 8.969 -9.870 1.00 93.19 181 ILE A CA 1
ATOM 1391 C C . ILE A 1 181 ? 5.406 7.811 -9.057 1.00 93.19 181 ILE A C 1
ATOM 1393 O O . ILE A 1 181 ? 4.190 7.747 -8.868 1.00 93.19 181 ILE A O 1
ATOM 1397 N N . ALA A 1 182 ? 6.255 6.914 -8.546 1.00 94.12 182 ALA A N 1
ATOM 1398 C CA . ALA A 1 182 ? 5.823 5.795 -7.712 1.00 94.12 182 ALA A CA 1
ATOM 1399 C C . ALA A 1 182 ? 5.219 6.290 -6.391 1.00 94.12 182 ALA A C 1
ATOM 1401 O O . ALA A 1 182 ? 4.198 5.767 -5.956 1.00 94.12 182 ALA A O 1
ATOM 1402 N N . GLY A 1 183 ? 5.809 7.325 -5.787 1.00 95.94 183 GLY A N 1
ATOM 1403 C CA . GLY A 1 183 ? 5.304 7.958 -4.570 1.00 95.94 183 GLY A CA 1
ATOM 1404 C C . GLY A 1 183 ? 3.920 8.581 -4.746 1.00 95.94 183 GLY A C 1
ATOM 1405 O O . GLY A 1 183 ? 3.033 8.339 -3.934 1.00 95.94 183 GLY A O 1
ATOM 1406 N N . THR A 1 184 ? 3.687 9.322 -5.833 1.00 96.44 184 THR A N 1
ATOM 1407 C CA . THR A 1 184 ? 2.380 9.920 -6.148 1.00 96.44 184 THR A CA 1
ATOM 1408 C C . THR A 1 184 ? 1.326 8.856 -6.464 1.00 96.44 184 THR A C 1
ATOM 1410 O O . THR A 1 184 ? 0.205 8.945 -5.963 1.00 96.44 184 THR A O 1
ATOM 1413 N N . ALA A 1 185 ? 1.669 7.815 -7.228 1.00 96.00 185 ALA A N 1
ATOM 1414 C CA . ALA A 1 185 ? 0.759 6.692 -7.466 1.00 96.00 185 ALA A CA 1
ATOM 1415 C C . ALA A 1 185 ? 0.442 5.934 -6.163 1.00 96.00 185 ALA A C 1
ATOM 1417 O O . ALA A 1 185 ? -0.719 5.632 -5.881 1.00 96.00 185 ALA A O 1
ATOM 1418 N N . GLY A 1 186 ? 1.461 5.697 -5.332 1.00 95.88 186 GLY A N 1
ATOM 1419 C CA . GLY A 1 186 ? 1.324 5.123 -3.997 1.00 95.88 186 GLY A CA 1
ATOM 1420 C C . GLY A 1 186 ? 0.449 5.974 -3.077 1.00 95.88 186 GLY A C 1
ATOM 1421 O O . GLY A 1 186 ? -0.344 5.427 -2.316 1.00 95.88 186 GLY A O 1
ATOM 1422 N N . ALA A 1 187 ? 0.519 7.303 -3.182 1.00 96.50 187 ALA A N 1
ATOM 1423 C CA . ALA A 1 187 ? -0.346 8.213 -2.440 1.00 96.50 187 ALA A CA 1
ATOM 1424 C C . ALA A 1 187 ? -1.818 8.069 -2.849 1.00 96.50 187 ALA A C 1
ATOM 1426 O O . ALA A 1 187 ? -2.686 7.949 -1.984 1.00 96.50 187 ALA A O 1
ATOM 1427 N N . GLY A 1 188 ? -2.100 8.002 -4.156 1.00 95.25 188 GLY A N 1
ATOM 1428 C CA . GLY A 1 188 ? -3.446 7.722 -4.664 1.00 95.25 188 GLY A CA 1
ATOM 1429 C C . GLY A 1 188 ? -3.973 6.367 -4.182 1.00 95.25 188 GLY A C 1
ATOM 1430 O O . GLY A 1 188 ? -5.097 6.268 -3.687 1.00 95.25 188 GLY A O 1
ATOM 1431 N N . PHE A 1 189 ? -3.131 5.333 -4.235 1.00 95.25 189 PHE A N 1
ATOM 1432 C CA . PHE A 1 189 ? -3.436 4.010 -3.693 1.00 95.25 189 PHE A CA 1
ATOM 1433 C C . PHE A 1 189 ? -3.747 4.049 -2.187 1.00 95.25 189 PHE A C 1
ATOM 1435 O O . PHE A 1 189 ? -4.774 3.523 -1.760 1.00 95.25 189 PHE A O 1
ATOM 1442 N N . ALA A 1 190 ? -2.917 4.716 -1.382 1.00 94.44 190 ALA A N 1
ATOM 1443 C CA . ALA A 1 190 ? -3.114 4.837 0.062 1.00 94.44 190 ALA A CA 1
ATOM 1444 C C . ALA A 1 190 ? -4.384 5.625 0.426 1.00 94.44 190 ALA A C 1
ATOM 1446 O O . ALA A 1 190 ? -5.055 5.278 1.395 1.00 94.44 190 ALA A O 1
ATOM 1447 N N . ALA A 1 191 ? -4.751 6.641 -0.360 1.00 92.38 191 ALA A N 1
ATOM 1448 C CA . ALA A 1 191 ? -5.978 7.413 -0.166 1.00 92.38 191 ALA A CA 1
ATOM 1449 C C . ALA A 1 191 ? -7.247 6.673 -0.635 1.00 92.38 191 ALA A C 1
ATOM 1451 O O . ALA A 1 191 ? -8.349 6.993 -0.186 1.00 92.38 191 ALA A O 1
ATOM 1452 N N . THR A 1 192 ? -7.110 5.671 -1.513 1.00 90.31 192 THR A N 1
ATOM 1453 C CA . THR A 1 192 ? -8.237 4.972 -2.158 1.00 90.31 192 THR A CA 1
ATOM 1454 C C . THR A 1 192 ? -9.265 4.418 -1.161 1.00 90.31 192 THR A C 1
ATOM 1456 O O . THR A 1 192 ? -10.450 4.695 -1.350 1.00 90.31 192 THR A O 1
ATOM 1459 N N . PRO A 1 193 ? -8.891 3.706 -0.074 1.00 85.31 193 PRO A N 1
ATOM 1460 C CA . PRO A 1 193 ? -9.867 3.211 0.899 1.00 85.31 193 PRO A CA 1
ATOM 1461 C C . PRO A 1 193 ? -10.708 4.327 1.529 1.00 85.31 193 PRO A C 1
ATOM 1463 O O . PRO A 1 193 ? -11.905 4.147 1.735 1.00 85.31 193 PRO A O 1
ATOM 1466 N N . TRP A 1 194 ? -10.091 5.479 1.815 1.00 84.88 194 TRP A N 1
ATOM 1467 C CA . TRP A 1 194 ? -10.766 6.626 2.429 1.00 84.88 194 TRP A CA 1
ATOM 1468 C C . TRP A 1 194 ? -11.712 7.309 1.459 1.00 84.88 194 TRP A C 1
ATOM 1470 O O . TRP A 1 194 ? -12.871 7.534 1.800 1.00 84.88 194 TRP A O 1
ATOM 1480 N N . LEU A 1 195 ? -11.257 7.548 0.229 1.00 84.62 195 LEU A N 1
ATOM 1481 C CA . LEU A 1 195 ? -12.100 8.112 -0.819 1.00 84.62 195 LEU A CA 1
ATOM 1482 C C . LEU A 1 195 ? -13.313 7.215 -1.076 1.00 84.62 195 LEU A C 1
ATOM 1484 O O . LEU A 1 195 ? -14.435 7.703 -1.133 1.00 84.62 195 LEU A O 1
ATOM 1488 N N . LEU A 1 196 ? -13.110 5.900 -1.156 1.00 80.50 196 LEU A N 1
ATOM 1489 C CA . LEU A 1 196 ? -14.190 4.934 -1.347 1.00 80.50 196 LEU A CA 1
ATOM 1490 C C . LEU A 1 196 ? -15.212 4.946 -0.208 1.00 80.50 196 LEU A C 1
ATOM 1492 O O . LEU A 1 196 ? -16.414 4.948 -0.476 1.00 80.50 196 LEU A O 1
ATOM 1496 N N . ALA A 1 197 ? -14.751 4.960 1.045 1.00 77.19 197 ALA A N 1
ATOM 1497 C CA . ALA A 1 197 ? -15.632 5.049 2.206 1.00 77.19 197 ALA A CA 1
ATOM 1498 C C . ALA A 1 197 ? -16.449 6.353 2.188 1.00 77.19 197 ALA A C 1
ATOM 1500 O O . ALA A 1 197 ? -17.669 6.315 2.355 1.00 77.19 197 ALA A O 1
ATOM 1501 N N . ALA A 1 198 ? -15.798 7.483 1.887 1.00 78.00 198 ALA A N 1
ATOM 1502 C CA . ALA A 1 198 ? -16.438 8.792 1.787 1.00 78.00 198 ALA A CA 1
ATOM 1503 C C . ALA A 1 198 ? -17.476 8.858 0.651 1.00 78.00 198 ALA A C 1
ATOM 1505 O O . ALA A 1 198 ? -18.611 9.272 0.882 1.00 78.00 198 ALA A O 1
ATOM 1506 N N . PHE A 1 199 ? -17.132 8.399 -0.559 1.00 79.19 199 PHE A N 1
ATOM 1507 C CA . PHE A 1 199 ? -18.038 8.416 -1.716 1.00 79.19 199 PHE A CA 1
ATOM 1508 C C . PHE A 1 199 ? -19.248 7.495 -1.547 1.00 79.19 199 PHE A C 1
ATOM 1510 O O . PHE A 1 199 ? -20.325 7.807 -2.046 1.00 79.19 199 PHE A O 1
ATOM 1517 N N . GLN A 1 200 ? -19.088 6.362 -0.859 1.00 73.31 200 GLN A N 1
ATOM 1518 C CA . GLN A 1 200 ? -20.182 5.415 -0.632 1.00 73.31 200 GLN A CA 1
ATOM 1519 C C . GLN A 1 200 ? -20.976 5.700 0.650 1.00 73.31 200 GLN A C 1
ATOM 1521 O O . GLN A 1 200 ? -21.917 4.957 0.924 1.00 73.31 200 GLN A O 1
ATOM 1526 N N . GLN A 1 201 ? -20.608 6.731 1.427 1.00 70.69 201 GLN A N 1
ATOM 1527 C CA . GLN A 1 201 ? -21.167 7.011 2.759 1.00 70.69 201 GLN A CA 1
ATOM 1528 C C . GLN A 1 201 ? -21.167 5.764 3.661 1.00 70.69 201 GLN A C 1
ATOM 1530 O O . GLN A 1 201 ? -22.137 5.477 4.360 1.00 70.69 201 GLN A O 1
ATOM 1535 N N . ARG A 1 202 ? -20.092 4.971 3.591 1.00 69.12 202 ARG A N 1
ATOM 1536 C CA . ARG A 1 202 ? -19.946 3.730 4.360 1.00 69.12 202 ARG A CA 1
ATOM 1537 C C . ARG A 1 202 ? -18.952 3.930 5.485 1.00 69.12 202 ARG A C 1
ATOM 1539 O O . ARG A 1 202 ? -17.855 4.437 5.255 1.00 69.12 202 ARG A O 1
ATOM 1546 N N . ASP A 1 203 ? -19.286 3.411 6.658 1.00 68.50 203 ASP A N 1
ATOM 1547 C CA . ASP A 1 203 ? -18.334 3.357 7.757 1.00 68.50 203 ASP A CA 1
ATOM 1548 C C . ASP A 1 203 ? -17.179 2.424 7.410 1.00 68.50 203 ASP A C 1
ATOM 1550 O O . ASP A 1 203 ? -17.355 1.326 6.864 1.00 68.50 203 ASP A O 1
ATOM 1554 N N . PHE A 1 204 ? -15.966 2.832 7.763 1.00 68.38 204 PHE A N 1
ATOM 1555 C CA . PHE A 1 204 ? -14.859 1.895 7.767 1.00 68.38 204 PHE A CA 1
ATOM 1556 C C . PHE A 1 204 ? -15.113 0.812 8.800 1.00 68.38 204 PHE A C 1
ATOM 1558 O O . PHE A 1 204 ? -15.522 1.104 9.916 1.00 68.38 204 PHE A O 1
ATOM 1565 N N . VAL A 1 205 ? -14.804 -0.435 8.472 1.00 69.50 205 VAL A N 1
ATOM 1566 C CA . VAL A 1 205 ? -14.868 -1.555 9.405 1.00 69.50 205 VAL A CA 1
ATOM 1567 C C . VAL A 1 205 ? -13.521 -2.250 9.494 1.00 69.50 205 VAL A C 1
ATOM 1569 O O . VAL A 1 205 ? -12.811 -2.412 8.502 1.00 69.50 205 VAL A O 1
ATOM 1572 N N . ILE A 1 206 ? -13.170 -2.697 10.696 1.00 68.25 206 ILE A N 1
ATOM 1573 C CA . ILE A 1 206 ? -11.972 -3.499 10.934 1.00 68.25 206 ILE A CA 1
ATOM 1574 C C . ILE A 1 206 ? -12.385 -4.904 11.382 1.00 68.25 206 ILE A C 1
ATOM 1576 O O . ILE A 1 206 ? -13.262 -5.046 12.245 1.00 68.25 206 ILE A O 1
ATOM 1580 N N . PRO A 1 207 ? -11.784 -5.956 10.798 1.00 64.81 207 PRO A N 1
ATOM 1581 C CA . PRO A 1 207 ? -12.032 -7.324 11.215 1.00 64.81 207 PRO A CA 1
ATOM 1582 C C . PRO A 1 207 ? -11.403 -7.593 12.588 1.00 64.81 207 PRO A C 1
ATOM 1584 O O . PRO A 1 207 ? -10.205 -7.423 12.781 1.00 64.81 207 PRO A O 1
ATOM 1587 N N . LEU A 1 208 ? -12.204 -8.052 13.548 1.00 66.75 208 LEU A N 1
ATOM 1588 C CA . LEU A 1 208 ? -11.742 -8.472 14.871 1.00 66.75 208 LEU A CA 1
ATOM 1589 C C . LEU A 1 208 ? -12.085 -9.944 15.111 1.00 66.75 208 LEU A C 1
ATOM 1591 O O . LEU A 1 208 ? -13.155 -10.428 14.719 1.00 66.75 208 LEU A O 1
ATOM 1595 N N . ARG A 1 209 ? -11.190 -10.662 15.804 1.00 62.03 209 ARG A N 1
ATOM 1596 C CA . ARG A 1 209 ? -11.441 -12.046 16.223 1.00 62.03 209 ARG A CA 1
ATOM 1597 C C . ARG A 1 209 ? -12.710 -12.129 17.072 1.00 62.03 209 ARG A C 1
ATOM 1599 O O . ARG A 1 209 ? -12.900 -11.366 18.021 1.00 62.03 209 ARG A O 1
ATOM 1606 N N . HIS A 1 210 ? -13.556 -13.106 16.761 1.00 51.53 210 HIS A N 1
ATOM 1607 C CA . HIS A 1 210 ? -14.726 -13.414 17.569 1.00 51.53 210 HIS A CA 1
ATOM 1608 C C . HIS A 1 210 ? -14.279 -13.821 18.986 1.00 51.53 210 HIS A C 1
ATOM 1610 O O . HIS A 1 210 ? -13.567 -14.812 19.150 1.00 51.53 210 HIS A O 1
ATOM 1616 N N . SER A 1 211 ? -14.660 -13.067 20.022 1.00 45.19 211 SER A N 1
ATOM 1617 C CA . SER A 1 211 ? -14.454 -13.504 21.406 1.00 45.19 211 SER A CA 1
ATOM 1618 C C . SER A 1 211 ? -15.468 -14.605 21.733 1.00 45.19 211 SER A C 1
ATOM 1620 O O . SER A 1 211 ? -16.530 -14.340 22.297 1.00 45.19 211 SER A O 1
ATOM 1622 N N . GLN A 1 212 ? -15.180 -15.843 21.343 1.00 43.59 212 GLN A N 1
ATOM 1623 C CA . GLN A 1 212 ? -15.837 -16.991 21.957 1.00 43.59 212 GLN A CA 1
ATOM 1624 C C . GLN A 1 212 ? -15.345 -17.079 23.413 1.00 43.59 212 GLN A C 1
ATOM 1626 O O . GLN A 1 212 ? -14.141 -17.084 23.651 1.00 43.59 212 GLN A O 1
ATOM 1631 N N . GLY A 1 213 ? -16.265 -17.098 24.384 1.00 36.94 213 GLY A N 1
ATOM 1632 C CA . GLY A 1 213 ? -15.946 -17.459 25.775 1.00 36.94 213 GLY A CA 1
ATOM 1633 C C . GLY A 1 213 ? -15.925 -16.328 26.812 1.00 36.94 213 GLY A C 1
ATOM 1634 O O . GLY A 1 213 ? -14.893 -16.039 27.402 1.00 36.94 213 GLY A O 1
ATOM 1635 N N . ARG A 1 214 ? -17.093 -15.742 27.105 1.00 37.94 214 ARG A N 1
ATOM 1636 C CA . ARG A 1 214 ? -17.487 -15.375 28.491 1.00 37.94 214 ARG A CA 1
ATOM 1637 C C . ARG A 1 214 ? -18.983 -15.544 28.791 1.00 37.94 214 ARG A C 1
ATOM 1639 O O . ARG A 1 214 ? -19.390 -15.322 29.920 1.00 37.94 214 ARG A O 1
ATOM 1646 N N . ARG A 1 215 ? -19.798 -15.974 27.819 1.00 40.56 215 ARG A N 1
ATOM 1647 C CA . ARG A 1 215 ? -21.208 -16.337 28.056 1.00 40.56 215 ARG A CA 1
ATOM 1648 C C . ARG A 1 215 ? -21.433 -17.832 28.330 1.00 40.56 215 ARG A C 1
ATOM 1650 O O . ARG A 1 215 ? -22.448 -18.164 28.913 1.00 40.56 215 ARG A O 1
ATOM 1657 N N . ALA A 1 216 ? -20.473 -18.709 28.017 1.00 40.06 216 ALA A N 1
ATOM 1658 C CA . ALA A 1 216 ? -20.581 -20.141 28.336 1.00 40.06 216 ALA A CA 1
ATOM 1659 C C . ALA A 1 216 ? -20.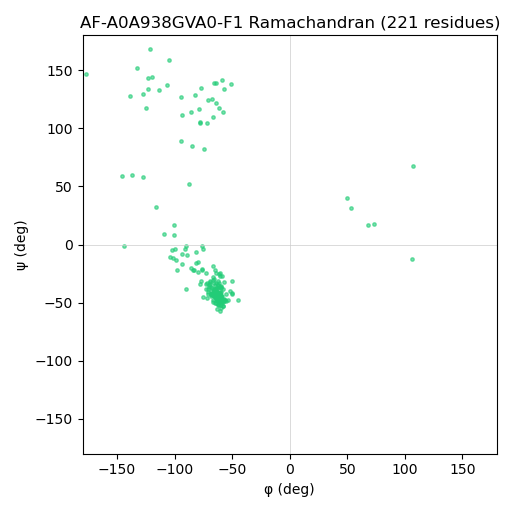170 -20.487 29.785 1.00 40.06 216 ALA A C 1
ATOM 1661 O O . ALA A 1 216 ? -20.616 -21.490 30.316 1.00 40.06 216 ALA A O 1
ATOM 1662 N N . ALA A 1 217 ? -19.377 -19.639 30.454 1.00 40.62 217 ALA A N 1
ATOM 1663 C CA . ALA A 1 217 ? -18.977 -19.853 31.853 1.00 40.62 217 ALA A CA 1
ATOM 1664 C C . ALA A 1 217 ? -19.951 -19.236 32.879 1.00 40.62 217 ALA A C 1
ATOM 1666 O O . ALA A 1 217 ? -19.805 -19.471 34.069 1.00 40.62 217 ALA A O 1
ATOM 1667 N N . GLY A 1 218 ? -20.926 -18.434 32.430 1.00 36.84 218 GLY A N 1
ATOM 1668 C CA . GLY A 1 218 ? -21.961 -17.848 33.293 1.00 36.84 218 GLY A CA 1
ATOM 1669 C C . GLY A 1 218 ? -23.310 -18.569 33.233 1.00 36.84 218 GLY A C 1
ATOM 1670 O O . GLY A 1 218 ? -24.165 -18.298 34.062 1.00 36.84 218 GLY A O 1
ATOM 1671 N N . SER A 1 219 ? -23.499 -19.473 32.264 1.00 35.97 219 SER A N 1
ATOM 1672 C CA . SER A 1 219 ? -24.727 -20.271 32.118 1.00 35.97 219 SER A CA 1
ATOM 1673 C C . SER A 1 219 ? -24.603 -21.678 32.705 1.00 35.97 219 SER A C 1
ATOM 1675 O O . SER A 1 219 ? -25.615 -22.336 32.860 1.00 35.97 219 SER A O 1
ATOM 1677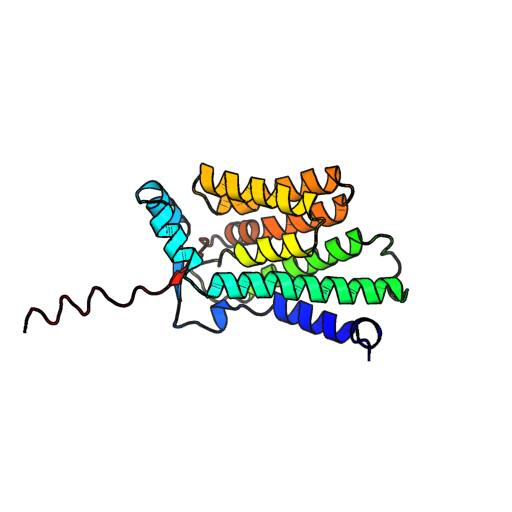 N N . ALA A 1 220 ? -23.388 -22.136 33.026 1.00 41.69 220 ALA A N 1
ATOM 1678 C CA . ALA A 1 220 ? -23.139 -23.431 33.671 1.00 41.69 220 ALA A CA 1
ATOM 1679 C C . ALA A 1 220 ? -22.893 -23.305 35.190 1.00 41.69 220 ALA A C 1
ATOM 1681 O O . ALA A 1 220 ? -22.482 -24.261 35.832 1.00 41.69 220 ALA A O 1
ATOM 1682 N N . ALA A 1 221 ? -23.092 -22.108 35.753 1.00 42.28 221 ALA A N 1
ATOM 1683 C CA . ALA A 1 221 ? -23.050 -21.850 37.197 1.00 42.28 221 ALA A CA 1
ATOM 1684 C C . ALA A 1 221 ? -24.451 -21.561 37.774 1.00 42.28 221 ALA A C 1
ATOM 1686 O O . ALA A 1 221 ? -24.573 -21.122 38.914 1.00 42.28 221 ALA A O 1
ATOM 1687 N N . ILE A 1 222 ? -25.492 -21.765 36.961 1.00 47.34 222 ILE A N 1
ATOM 1688 C CA . ILE A 1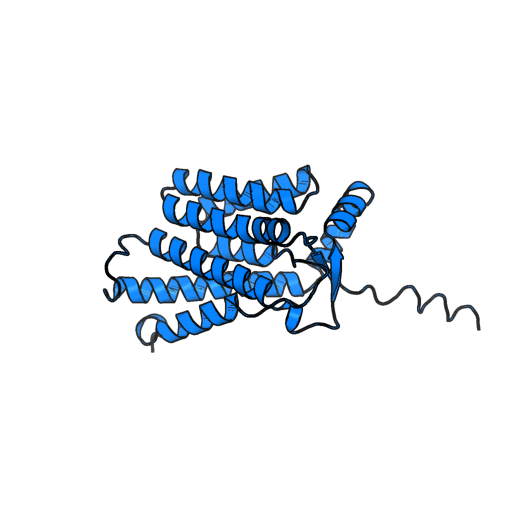 222 ? -26.904 -21.674 37.337 1.00 47.34 222 ILE A CA 1
ATOM 1689 C C . ILE A 1 222 ? -27.619 -22.868 36.693 1.00 47.34 222 ILE A C 1
ATOM 1691 O O . ILE A 1 222 ? -28.474 -22.682 35.839 1.00 47.34 222 ILE A O 1
ATOM 1695 N N . GLU A 1 223 ? -27.199 -24.081 37.041 1.00 37.50 223 GLU A N 1
ATOM 1696 C CA . GLU A 1 223 ? -28.029 -25.295 37.024 1.00 37.50 223 GLU A CA 1
ATOM 1697 C C . GLU A 1 223 ? -27.612 -26.170 38.207 1.00 37.50 223 GLU A C 1
ATOM 1699 O O . GLU A 1 223 ? -26.384 -26.290 38.437 1.00 37.50 223 GLU A O 1
#

Solvent-accessible surface area (backbone atoms only — not comparable to full-atom values): 11402 Å² total; per-residue (Å²): 133,57,56,54,77,78,38,24,65,58,34,35,51,51,11,52,49,43,44,51,55,58,68,71,71,78,47,68,87,63,48,44,74,39,49,43,66,63,48,34,54,44,52,74,76,44,66,55,69,64,55,49,56,48,48,75,69,22,65,66,48,55,53,33,23,52,37,17,29,51,18,38,46,28,28,42,49,15,47,48,38,40,42,75,69,64,75,49,87,86,64,86,48,74,39,52,41,33,16,50,42,27,48,54,44,34,52,19,48,52,52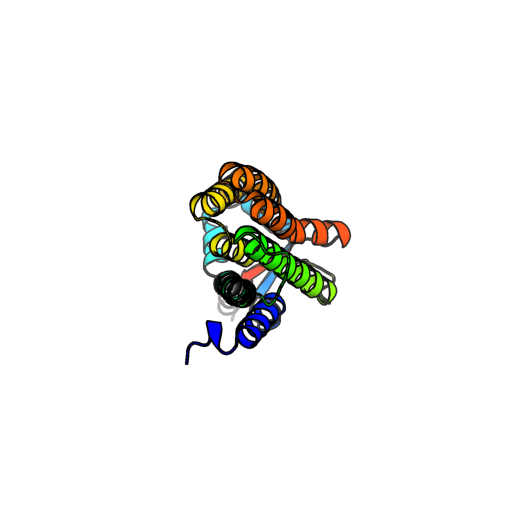,46,56,71,67,48,82,60,84,78,44,36,75,64,57,59,44,22,52,53,24,28,41,54,55,57,39,59,66,69,33,27,48,51,12,47,52,51,6,51,51,43,19,63,74,69,51,30,73,68,46,25,31,52,39,28,16,55,27,22,32,54,33,12,48,75,70,76,32,37,63,22,12,44,30,40,14,54,34,42,34,40,67,56,53,50,23,61,76,65,75,29,48,42,16,43,73,34,58,63,84,81,80,70,68,70,74,65,59,70,75,70,119

Nearest PDB structures (foldseek):
  6xr2-assembly1_C  TM=3.050E-01  e=4.214E+00  synthetic construct
  6e9t-assembly1_B  TM=2.553E-01  e=3.171E+00  synthetic construct
  5cwm-assembly1_A  TM=2.481E-01  e=4.859E+00  synthetic construct
  8fbj-assembly1_A  TM=2.299E-01  e=3.171E+00  synthetic construct
  1w3b-assembly1_A  TM=1.604E-01  e=8.583E+00  Homo sapiens

Foldseek 3Di:
DPCLQPPLVVLLVVLLVLLQDDPCVVCVPFWDWDFQVVQLVCCVVDDVVVSVVQQVPPCSLVVLLVSLQSSLLSQLSSLVSCVVVVVDPPCPDSLVSLLVSLVSSLVSLVNNLVPDPPLAAQELSLSSLLNNLCNRDDVVQSVQLQCQLVVQCVVSVGSLSSLQSSLVSLCVSCVVVVSNSSSNSSSSSSCSSVVSCVVSVHGHIYIGGDPDDDVVVVVVVPD